Protein AF-A0A3D9H456-F1 (afdb_monomer)

pLDDT: mean 70.17, std 23.94, range [26.06, 98.25]

Sequence (357 aa):
MLLLASCLSSNDPHPDVTKALEPGGIEMIVGLNEASGGVFNLIGRAKLDPKGSEGQGIEGVFLSRFVQENGYNLHRYQIAQLEPGRRFDEALARAVLDEIGKWKRRNDYKKIILGGSAYGGWIALQAAAMDTEGIIDTVILASVNKFGPAITVDGKKNRSFDRTLNETGKLANRIVHASVLTACFNDDPWEVAGRCDQYSEIFTRNGIVHATLDSPRWAKGHFAFSHAYLANNYYDCLSEFLSQGGAGSCELELSKQKNLINHDQYDRGEVDREKFAQTAIVLEGRAREIFHGSYQSIPLIRRGTYNYKFFAYSPSTGSFGMYPYHYRNYAFREAMKLCGQPDCVIYAEGNKVVAAD

InterPro domains:
  IPR029058 Alpha/Beta hydrolase fold [G3DSA:3.40.50.1820] (51-181)
  IPR029058 Alpha/Beta hydrolase fold [SSF53474] (63-242)

Solvent-accessible surface area (backbone atoms only — not comparable to full-atom values): 20200 Å² total; per-residue (Å²): 138,82,86,80,87,77,85,87,77,77,86,64,83,66,76,61,59,69,64,42,60,31,92,90,28,65,47,71,80,40,80,56,98,78,28,54,19,39,36,40,37,26,17,30,31,70,79,84,48,94,82,62,74,74,47,74,32,48,65,28,53,36,50,58,49,45,29,67,77,67,36,28,24,37,37,36,35,49,34,65,59,60,91,87,46,75,69,54,54,54,51,46,15,48,52,50,50,55,48,50,54,49,51,32,64,75,60,64,35,76,40,30,37,38,24,6,19,29,45,11,7,38,40,37,46,46,24,49,35,64,46,84,81,51,72,45,39,27,36,37,35,30,37,55,26,75,63,55,34,46,55,39,97,88,72,42,77,36,88,49,29,72,50,40,55,62,55,48,53,61,32,59,67,47,48,82,58,42,15,38,41,39,35,38,40,37,85,16,60,46,49,62,87,65,45,59,58,53,48,51,53,45,30,58,75,69,71,40,44,66,44,63,46,66,46,48,92,86,30,55,27,81,63,34,75,25,35,56,64,49,35,73,75,41,36,70,48,51,47,42,24,67,75,54,45,38,77,45,89,54,74,70,64,74,89,68,75,81,83,63,87,48,69,69,42,53,78,67,63,73,52,60,66,66,60,51,51,52,50,52,53,53,51,50,53,50,50,56,65,74,50,73,85,68,75,83,85,77,85,68,77,76,72,78,96,46,56,68,51,73,50,35,36,36,82,94,66,79,39,80,49,83,78,83,73,85,63,63,71,57,27,50,55,56,43,59,72,72,41,90,58,71,70,35,48,39,38,27,53,72,69,41,67,76,48,68,107

Organism: NCBI:txid1461337

Foldseek 3Di:
DDDDPDDPPPPPPDPPLCVQQDPVFKDFPDDDLQAQAEEEWEFEDDPPDPVCPGGDWLAAPLVVVLCVVRRYTYIGGYGYPDPDDPVSLLVNLVVVLVVLVVVCVVSVHPAYEYETFACSLQSQLSNLLVPPPLSHLAYERALYADQDFCADPVRDGRPCLVVRLVVSLVSLLSRQRAAYEYEDEAAARSHDPCSQVSSVVSCVVNVHQYDYRYHQVLQHYRNSSNAVVCNVPCNVLVSCCRVVRNPDPSPPPSVPPPPDDDLVCVVVVVDDPVVVVVVVVVVVVVVCVVCVPPDPDDDAPDDDDAGEDEWEQESVNRGIDDDPDDLCDQLVVVVCVVDPDHPKYWYDYRNHTPDID

Radius of gyration: 22.47 Å; Cα contacts (8 Å, |Δi|>4): 593; chains: 1; bounding box: 59×47×78 Å

Mean predicted aligned error: 14.7 Å

Nearest PDB structures (foldseek):
  4g1f-assembly3_C  TM=6.185E-01  e=2.352E-06  Homo sapiens
  2aj8-assembly1_A  TM=6.024E-01  e=2.996E-06  Sus scrofa
  3g0g-assembly1_B  TM=6.176E-01  e=7.417E-06  Homo sapiens
  1ufo-assembly3_F  TM=6.083E-01  e=1.718E-04  Thermus thermophilus
  1a88-assembly1_C  TM=5.614E-01  e=1.523E-04  Streptomyces lividans

Structure (mmCIF, N/CA/C/O backbone):
data_AF-A0A3D9H456-F1
#
_entry.id   AF-A0A3D9H456-F1
#
loop_
_atom_site.group_PDB
_atom_site.id
_atom_site.type_symbol
_atom_site.label_atom_id
_atom_site.label_alt_id
_atom_site.label_comp_id
_atom_site.label_asym_id
_atom_site.label_entity_id
_atom_site.label_seq_id
_atom_site.pdbx_PDB_ins_code
_atom_site.Cartn_x
_atom_site.Cartn_y
_atom_site.Cartn_z
_atom_site.occupancy
_atom_site.B_iso_or_equiv
_atom_site.auth_seq_id
_atom_site.auth_comp_id
_atom_site.auth_asym_id
_atom_site.auth_atom_id
_atom_site.pdbx_PDB_model_num
ATOM 1 N N . MET A 1 1 ? 32.428 12.978 38.817 1.00 40.06 1 MET A N 1
ATOM 2 C CA . MET A 1 1 ? 31.208 12.412 38.206 1.00 40.06 1 MET A CA 1
ATOM 3 C C . MET A 1 1 ? 30.633 13.500 37.303 1.00 40.06 1 MET A C 1
ATOM 5 O O . MET A 1 1 ? 29.905 14.360 37.774 1.00 40.06 1 MET A O 1
ATOM 9 N N . LEU A 1 2 ? 31.147 13.584 36.070 1.00 27.72 2 LEU A N 1
ATOM 10 C CA . LEU A 1 2 ? 30.840 14.655 35.115 1.00 27.72 2 LEU A CA 1
ATOM 11 C C . LEU A 1 2 ? 29.553 14.325 34.349 1.00 27.72 2 LEU A C 1
ATOM 13 O O . LEU A 1 2 ? 29.463 13.276 33.717 1.00 27.72 2 LEU A O 1
ATOM 17 N N . LEU A 1 3 ? 28.601 15.256 34.386 1.00 30.45 3 LEU A N 1
ATOM 18 C CA . LEU A 1 3 ? 27.484 15.367 33.454 1.00 30.45 3 LEU A CA 1
ATOM 19 C C . LEU A 1 3 ? 28.014 15.873 32.106 1.00 30.45 3 LEU A C 1
ATOM 21 O O . LEU A 1 3 ? 28.459 17.013 32.006 1.00 30.45 3 LEU A O 1
ATOM 25 N N . LEU A 1 4 ? 27.943 15.035 31.073 1.00 27.73 4 LEU A N 1
ATOM 26 C CA . LEU A 1 4 ? 28.043 15.455 29.676 1.00 27.73 4 LEU A CA 1
ATOM 27 C C . LEU A 1 4 ? 26.642 15.402 29.066 1.00 27.73 4 LEU A C 1
ATOM 29 O O . LEU A 1 4 ? 26.197 14.378 28.558 1.00 27.73 4 LEU A O 1
ATOM 33 N N . ALA A 1 5 ? 25.953 16.537 29.153 1.00 32.12 5 ALA A N 1
ATOM 34 C CA . ALA A 1 5 ? 24.896 16.896 28.226 1.00 32.12 5 ALA A CA 1
ATOM 35 C C . ALA A 1 5 ? 25.575 17.387 26.939 1.00 32.12 5 ALA A C 1
ATOM 37 O O . ALA A 1 5 ? 26.204 18.444 26.936 1.00 32.12 5 ALA A O 1
ATOM 38 N N . SER A 1 6 ? 25.488 16.613 25.859 1.00 27.53 6 SER A N 1
ATOM 39 C CA . SER A 1 6 ? 25.973 17.016 24.538 1.00 27.53 6 SER A CA 1
ATOM 40 C C . SER A 1 6 ? 24.821 17.054 23.532 1.00 27.53 6 SER A C 1
ATOM 42 O O . SER A 1 6 ? 24.328 16.042 23.050 1.00 27.53 6 SER A O 1
ATOM 44 N N . CYS A 1 7 ? 24.394 18.286 23.262 1.00 28.48 7 CYS A N 1
ATOM 45 C CA . CYS A 1 7 ? 23.935 18.832 21.987 1.00 28.48 7 CYS A CA 1
ATOM 46 C C . CYS A 1 7 ? 23.388 17.849 20.931 1.00 28.48 7 CYS A C 1
ATOM 48 O O . CYS A 1 7 ? 24.115 17.404 20.046 1.00 28.48 7 CYS A O 1
ATOM 50 N N . LEU A 1 8 ? 22.065 17.677 20.916 1.00 29.06 8 LEU A N 1
ATOM 51 C CA . LEU A 1 8 ? 21.294 17.398 19.699 1.00 29.06 8 LEU A CA 1
ATOM 52 C C . LEU A 1 8 ? 20.322 18.560 19.455 1.00 29.06 8 LEU A C 1
ATOM 54 O O . LEU A 1 8 ? 19.111 18.427 19.553 1.00 29.06 8 LEU A O 1
ATOM 58 N N . SER A 1 9 ? 20.888 19.730 19.166 1.00 32.78 9 SER A N 1
ATOM 59 C CA . SER A 1 9 ? 20.183 20.860 18.559 1.00 32.78 9 SER A CA 1
ATOM 60 C C . SER A 1 9 ? 20.775 21.056 17.166 1.00 32.78 9 SER A C 1
ATOM 62 O O . SER A 1 9 ? 21.568 21.969 16.937 1.00 32.78 9 SER A O 1
ATOM 64 N N . SER A 1 10 ? 20.455 20.159 16.232 1.00 32.41 10 SER A N 1
ATOM 65 C CA . SER A 1 10 ? 20.706 20.429 14.817 1.00 32.41 10 SER A CA 1
ATOM 66 C C . SER A 1 10 ? 19.582 21.325 14.302 1.00 32.41 10 SER A C 1
ATOM 68 O O . SER A 1 10 ? 18.540 20.830 13.878 1.00 32.41 10 SER A O 1
ATOM 70 N N . ASN A 1 11 ? 19.810 22.638 14.347 1.00 33.75 11 ASN A N 1
ATOM 71 C CA . ASN A 1 11 ? 19.033 23.663 13.641 1.00 33.75 11 ASN A CA 1
ATOM 72 C C . ASN A 1 11 ? 19.283 23.605 12.121 1.00 33.75 11 ASN A C 1
ATOM 74 O O . ASN A 1 11 ? 19.469 24.638 11.485 1.00 33.75 11 ASN A O 1
ATOM 78 N N . ASP A 1 12 ? 19.316 22.409 11.533 1.00 37.47 12 ASP A N 1
ATOM 79 C CA . ASP A 1 12 ? 19.128 22.315 10.091 1.00 37.47 12 ASP A CA 1
ATOM 80 C C . ASP A 1 12 ? 17.629 22.499 9.858 1.00 37.47 12 ASP A C 1
ATOM 82 O O . ASP A 1 12 ? 16.849 21.692 10.378 1.00 37.47 12 ASP A O 1
ATOM 86 N N . PRO A 1 13 ? 17.188 23.546 9.136 1.00 39.56 13 PRO A N 1
ATOM 87 C CA . PRO A 1 13 ? 15.806 23.640 8.713 1.00 39.56 13 PRO A CA 1
ATOM 88 C C . PRO A 1 13 ? 15.551 22.452 7.787 1.00 39.56 13 PRO A C 1
ATOM 90 O O . PRO A 1 13 ? 15.886 22.466 6.602 1.00 39.56 13 PRO A O 1
ATOM 93 N N . HIS A 1 14 ? 15.014 21.378 8.365 1.00 48.53 14 HIS A N 1
ATOM 94 C CA . HIS A 1 14 ? 14.523 20.240 7.613 1.00 48.53 14 HIS A CA 1
ATOM 95 C C . HIS A 1 14 ? 13.587 20.796 6.530 1.00 48.53 14 HIS A C 1
ATOM 97 O O . HIS A 1 14 ? 12.771 21.666 6.854 1.00 48.53 14 HIS A O 1
ATOM 103 N N . PRO A 1 15 ? 13.707 20.359 5.259 1.00 53.06 15 PRO A N 1
ATOM 104 C CA . PRO A 1 15 ? 12.783 20.783 4.216 1.00 53.06 15 PRO A CA 1
ATOM 105 C C . PRO A 1 15 ? 11.367 20.595 4.745 1.00 53.06 15 PRO A C 1
ATOM 107 O O . PRO A 1 15 ? 11.044 19.524 5.256 1.00 53.06 15 PRO A O 1
ATOM 110 N N . ASP A 1 16 ? 10.599 21.682 4.711 1.00 59.88 16 ASP A N 1
ATOM 111 C CA . ASP A 1 16 ? 9.321 21.826 5.393 1.00 59.88 16 ASP A CA 1
ATOM 112 C C . ASP A 1 16 ? 8.400 20.643 5.059 1.00 59.88 16 ASP A C 1
ATOM 114 O O . ASP A 1 16 ? 7.813 20.576 3.980 1.00 59.88 16 ASP A O 1
ATOM 118 N N . VAL A 1 17 ? 8.319 19.666 5.968 1.00 58.97 17 VAL A N 1
ATOM 119 C CA . VAL A 1 17 ? 7.546 18.428 5.775 1.00 58.97 17 VAL A CA 1
ATOM 120 C C . VAL A 1 17 ? 6.065 18.756 5.588 1.00 58.97 17 VAL A C 1
ATOM 122 O O . VAL A 1 17 ? 5.355 18.018 4.910 1.00 58.97 17 VAL A O 1
ATOM 125 N N . THR A 1 18 ? 5.608 19.911 6.088 1.00 57.62 18 THR A N 1
ATOM 126 C CA . THR A 1 18 ? 4.240 20.384 5.851 1.00 57.62 18 THR A CA 1
ATOM 127 C C . THR A 1 18 ? 3.989 20.733 4.381 1.00 57.62 18 THR A C 1
ATOM 129 O O . THR A 1 18 ? 2.871 20.551 3.905 1.00 57.62 18 THR A O 1
ATOM 132 N N . LYS A 1 19 ? 5.032 21.097 3.619 1.00 58.00 19 LYS A N 1
ATOM 133 C CA . LYS A 1 19 ? 4.958 21.255 2.157 1.00 58.00 19 LYS A CA 1
ATOM 134 C C . LYS A 1 19 ? 4.964 19.934 1.400 1.00 58.00 19 LYS A C 1
ATOM 136 O O . LYS A 1 19 ? 4.447 19.855 0.295 1.00 58.00 19 LYS A O 1
ATOM 141 N N . ALA A 1 20 ? 5.524 18.874 1.982 1.00 56.09 20 ALA A N 1
ATOM 142 C CA . ALA A 1 20 ? 5.456 17.536 1.389 1.00 56.09 20 ALA A CA 1
ATOM 143 C C . ALA A 1 20 ? 4.057 16.903 1.509 1.00 56.09 20 ALA A C 1
ATOM 145 O O . ALA A 1 20 ? 3.751 15.975 0.763 1.00 56.09 20 ALA A O 1
ATOM 146 N N . LEU A 1 21 ? 3.225 17.426 2.418 1.00 57.69 21 LEU A N 1
ATOM 147 C CA . LEU A 1 21 ? 1.810 17.089 2.603 1.00 57.69 21 LEU A CA 1
ATOM 148 C C . LEU A 1 21 ? 0.883 18.245 2.171 1.00 57.69 21 LEU A C 1
ATOM 150 O O . LEU A 1 21 ? -0.214 18.374 2.709 1.00 57.69 21 LEU A O 1
ATOM 154 N N . GLU A 1 22 ? 1.336 19.121 1.261 1.00 49.81 22 GLU A N 1
ATOM 155 C CA . GLU A 1 22 ? 0.711 20.429 1.006 1.00 49.81 22 GLU A CA 1
ATOM 156 C C . GLU A 1 22 ? -0.817 20.350 0.753 1.00 49.81 22 GLU A C 1
ATOM 158 O O . GLU A 1 22 ? -1.280 19.403 0.110 1.00 49.81 22 GLU A O 1
ATOM 163 N N . PRO A 1 23 ? -1.620 21.356 1.170 1.00 36.06 23 PRO A N 1
ATOM 164 C CA . PRO A 1 23 ? -3.094 21.310 1.176 1.00 36.06 23 PRO A CA 1
ATOM 165 C C . PRO A 1 23 ? -3.798 21.267 -0.196 1.00 36.06 23 PRO A C 1
ATOM 167 O O . PRO A 1 23 ? -5.015 21.408 -0.256 1.00 36.06 23 PRO A O 1
ATOM 170 N N . GLY A 1 24 ? -3.068 21.070 -1.295 1.00 40.66 24 GLY A N 1
ATOM 171 C CA . GLY A 1 24 ? -3.626 20.675 -2.596 1.00 40.66 24 GLY A CA 1
ATOM 172 C C . GLY A 1 24 ? -3.542 19.166 -2.868 1.00 40.66 24 GLY A C 1
ATOM 173 O O . GLY A 1 24 ? -3.952 18.717 -3.934 1.00 40.66 24 GLY A O 1
ATOM 174 N N . GLY A 1 25 ? -2.960 18.396 -1.940 1.00 46.19 25 GLY A N 1
ATOM 175 C CA . GLY A 1 25 ? -2.624 16.982 -2.097 1.00 46.19 25 GLY A CA 1
ATOM 176 C C . GLY A 1 25 ? -3.452 16.012 -1.259 1.00 46.19 25 GLY A C 1
ATOM 177 O O . GLY A 1 25 ? -3.239 14.814 -1.432 1.00 46.19 25 GLY A O 1
ATOM 178 N N . ILE A 1 26 ? -4.354 16.503 -0.393 1.00 50.88 26 ILE A N 1
ATOM 179 C CA . ILE A 1 26 ? -5.353 15.695 0.326 1.00 50.88 26 ILE A CA 1
ATOM 180 C C . ILE A 1 26 ? -6.707 15.893 -0.343 1.00 50.88 26 ILE A C 1
ATOM 182 O O . ILE A 1 26 ? -7.411 16.861 -0.061 1.00 50.88 26 ILE A O 1
ATOM 186 N N . GLU A 1 27 ? -7.067 14.978 -1.233 1.00 55.47 27 GLU A N 1
ATOM 187 C CA . GLU A 1 27 ? -8.414 14.928 -1.792 1.00 55.47 27 GLU A CA 1
ATOM 188 C C . GLU A 1 27 ? -9.190 13.839 -1.050 1.00 55.47 27 GLU A C 1
ATOM 190 O O . GLU A 1 27 ? -8.823 12.659 -1.087 1.00 55.47 27 GLU A O 1
ATOM 195 N N . MET A 1 28 ? -10.240 14.236 -0.327 1.00 55.81 28 MET A N 1
ATOM 196 C CA . MET A 1 28 ? -11.268 13.289 0.091 1.00 55.81 28 MET A CA 1
ATOM 197 C C . MET A 1 28 ? -12.135 13.025 -1.135 1.00 55.81 28 MET A C 1
ATOM 199 O O . MET A 1 28 ? -12.951 13.859 -1.514 1.00 55.81 28 MET A O 1
ATOM 203 N N . ILE A 1 29 ? -11.913 11.883 -1.776 1.00 57.31 29 ILE A N 1
ATOM 204 C CA . ILE A 1 29 ? -12.557 11.552 -3.055 1.00 57.31 29 ILE A CA 1
ATOM 205 C C . ILE A 1 29 ? -13.959 10.988 -2.812 1.00 57.31 29 ILE A C 1
ATOM 207 O O . ILE A 1 29 ? -14.879 11.211 -3.594 1.00 57.31 29 ILE A O 1
ATOM 211 N N . VAL A 1 30 ? -14.138 10.285 -1.690 1.00 62.53 30 VAL A N 1
ATOM 212 C CA . VAL A 1 30 ? -15.421 9.727 -1.260 1.00 62.53 30 VAL A CA 1
ATOM 213 C C . VAL A 1 30 ? -15.576 10.000 0.231 1.00 62.53 30 VAL A C 1
ATOM 215 O O . VAL A 1 30 ? -14.794 9.496 1.039 1.00 62.53 30 VAL A O 1
ATOM 218 N N . GLY A 1 31 ? -16.555 10.838 0.572 1.00 65.19 31 GLY A N 1
ATOM 219 C CA . GLY A 1 31 ? -16.911 11.189 1.941 1.00 65.19 31 GLY A CA 1
ATOM 220 C C . GLY A 1 31 ? -18.335 10.748 2.252 1.00 65.19 31 GLY A C 1
ATOM 221 O O . GLY A 1 31 ? -19.289 11.305 1.715 1.00 65.19 31 GLY A O 1
ATOM 222 N N . LEU A 1 32 ? -18.476 9.755 3.122 1.00 67.88 32 LEU A N 1
ATOM 223 C CA . LEU A 1 32 ? -19.729 9.402 3.775 1.00 67.88 32 LEU A CA 1
ATOM 224 C C . LEU A 1 32 ? -19.757 10.085 5.146 1.00 67.88 32 LEU A C 1
ATOM 226 O O . LEU A 1 32 ? -18.763 10.072 5.876 1.00 67.88 32 LEU A O 1
ATOM 230 N N . ASN A 1 33 ? -20.901 10.672 5.505 1.00 68.25 33 ASN A N 1
ATOM 231 C CA . ASN A 1 33 ? -21.075 11.350 6.796 1.00 68.25 33 ASN A CA 1
ATOM 232 C C . ASN A 1 33 ? -20.952 10.386 7.993 1.00 68.25 33 ASN A C 1
ATOM 234 O O . ASN A 1 33 ? -20.644 10.824 9.095 1.00 68.25 33 ASN A O 1
ATOM 238 N N . GLU A 1 34 ? -21.160 9.085 7.767 1.00 80.50 34 GLU A N 1
ATOM 239 C CA . GLU A 1 34 ? -21.152 8.026 8.787 1.00 80.50 34 GLU A CA 1
ATOM 240 C C . GLU A 1 34 ? -20.181 6.892 8.413 1.00 80.50 34 GLU A C 1
ATOM 242 O O . GLU A 1 34 ? -20.502 5.709 8.514 1.00 80.50 34 GLU A O 1
ATOM 247 N N . ALA A 1 35 ? -18.991 7.238 7.916 1.00 88.12 35 ALA A N 1
ATOM 248 C CA . ALA A 1 35 ? -18.007 6.227 7.545 1.00 88.12 35 ALA A CA 1
ATOM 249 C C . ALA A 1 35 ? -17.493 5.437 8.761 1.00 88.12 35 ALA A C 1
ATOM 251 O O . ALA A 1 35 ? -17.073 6.010 9.768 1.00 88.12 35 ALA A O 1
ATOM 252 N N . SER A 1 36 ? -17.452 4.111 8.633 1.00 89.81 36 SER A N 1
ATOM 253 C CA . SER A 1 36 ? -16.955 3.186 9.661 1.00 89.81 36 SER A CA 1
ATOM 254 C C . SER A 1 36 ? -15.424 3.235 9.808 1.00 89.81 36 SER A C 1
ATOM 256 O O . SER A 1 36 ? -14.866 2.894 10.860 1.00 89.81 36 SER A O 1
ATOM 258 N N . GLY A 1 37 ? -14.733 3.715 8.771 1.00 94.75 37 GLY A N 1
ATOM 259 C CA . GLY A 1 37 ? -13.283 3.822 8.732 1.00 94.75 37 GLY A CA 1
ATOM 260 C C . GLY A 1 37 ? -12.746 4.778 7.670 1.00 94.75 37 GLY A C 1
ATOM 261 O O . GLY A 1 37 ? -13.484 5.349 6.864 1.00 94.75 37 GLY A O 1
ATOM 262 N N . GLY A 1 38 ? -11.424 4.940 7.673 1.00 95.19 38 GLY A N 1
ATOM 263 C CA . GLY A 1 38 ? -10.688 5.737 6.696 1.00 95.19 38 GLY A CA 1
ATOM 264 C C . GLY A 1 38 ? -9.635 4.910 5.962 1.00 95.19 38 GLY A C 1
ATOM 265 O O . GLY A 1 38 ? -8.847 4.204 6.591 1.00 95.19 38 GLY A O 1
ATOM 266 N N . VAL A 1 39 ? -9.601 5.029 4.637 1.00 95.94 39 VAL A N 1
ATOM 267 C CA . VAL A 1 39 ? -8.533 4.521 3.772 1.00 95.94 39 VAL A CA 1
ATOM 268 C C . VAL A 1 39 ? -7.637 5.684 3.366 1.00 95.94 39 VAL A C 1
ATOM 270 O O . VAL A 1 39 ? -8.109 6.656 2.786 1.00 95.94 39 VAL A O 1
ATOM 273 N N . PHE A 1 40 ? -6.342 5.579 3.639 1.00 95.19 40 PHE A N 1
ATOM 274 C CA . PHE A 1 40 ? -5.336 6.597 3.355 1.00 95.19 40 PHE A CA 1
ATOM 275 C C . PHE A 1 40 ? -4.406 6.063 2.267 1.00 95.19 40 PHE A C 1
ATOM 277 O O . PHE A 1 40 ? -3.587 5.187 2.523 1.00 95.19 40 PHE A O 1
ATOM 284 N N . ASN A 1 41 ? -4.552 6.560 1.042 1.00 93.75 41 ASN A N 1
ATOM 285 C CA . ASN A 1 41 ? -3.777 6.129 -0.119 1.00 93.75 41 ASN A CA 1
ATOM 286 C C . ASN A 1 41 ? -2.639 7.119 -0.405 1.00 93.75 41 ASN A C 1
ATOM 288 O O . ASN A 1 41 ? -2.881 8.237 -0.864 1.00 93.75 41 ASN A O 1
ATOM 292 N N . LEU A 1 42 ? -1.400 6.700 -0.152 1.00 92.44 42 LEU A N 1
ATOM 293 C CA . LEU A 1 42 ? -0.188 7.462 -0.427 1.00 92.44 42 LEU A CA 1
ATOM 294 C C . LEU A 1 42 ? 0.272 7.239 -1.869 1.00 92.44 42 LEU A C 1
ATOM 296 O O . LEU A 1 42 ? 0.547 6.115 -2.295 1.00 92.44 42 LEU A O 1
ATOM 300 N N . ILE A 1 43 ? 0.436 8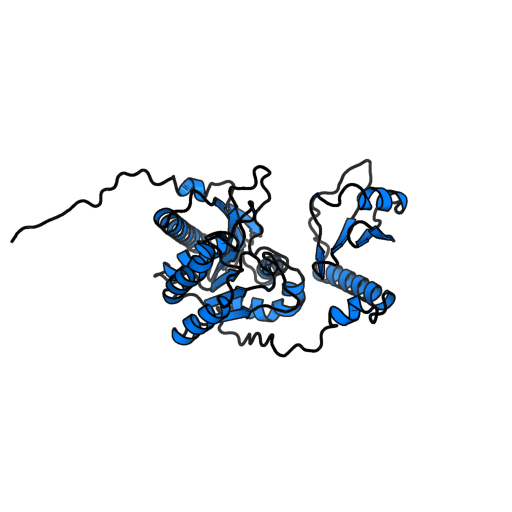.334 -2.603 1.00 85.81 43 ILE A N 1
ATOM 301 C CA . ILE A 1 43 ? 0.821 8.333 -4.010 1.00 85.81 43 ILE A CA 1
ATOM 302 C C . ILE A 1 43 ? 2.180 8.991 -4.175 1.00 85.81 43 ILE A C 1
ATOM 304 O O . ILE A 1 43 ? 2.321 10.206 -4.029 1.00 85.81 43 ILE A O 1
ATOM 308 N N . GLY A 1 44 ? 3.177 8.187 -4.540 1.00 76.06 44 GLY A N 1
ATOM 309 C CA . GLY A 1 44 ? 4.499 8.680 -4.905 1.00 76.06 44 GLY A CA 1
ATOM 310 C C . GLY A 1 44 ? 4.474 9.469 -6.212 1.00 76.06 44 GLY A C 1
ATOM 311 O O . GLY A 1 44 ? 4.156 8.906 -7.257 1.00 76.06 44 GLY A O 1
ATOM 312 N N . ARG A 1 45 ? 4.872 10.746 -6.190 1.00 66.94 45 ARG A N 1
ATOM 313 C CA . ARG A 1 45 ? 5.269 11.457 -7.415 1.00 66.94 45 ARG A CA 1
ATOM 314 C C . ARG A 1 45 ? 6.755 11.255 -7.677 1.00 66.94 45 ARG A C 1
ATOM 316 O O . ARG A 1 45 ? 7.588 11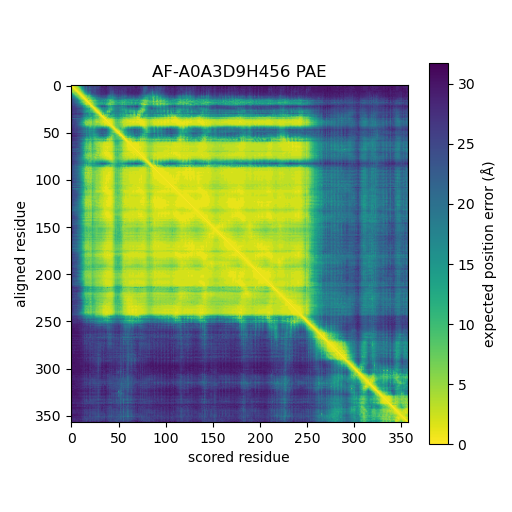.656 -6.863 1.00 66.94 45 ARG A O 1
ATOM 323 N N . ALA A 1 46 ? 7.092 10.732 -8.853 1.00 53.38 46 ALA A N 1
ATOM 324 C CA . ALA A 1 46 ? 8.444 10.856 -9.374 1.00 53.38 46 ALA A CA 1
ATOM 325 C C . ALA A 1 46 ? 8.681 12.323 -9.769 1.00 53.38 46 ALA A C 1
ATOM 327 O O . ALA A 1 46 ? 7.971 12.874 -10.608 1.00 53.38 46 ALA A O 1
ATOM 328 N N . LYS A 1 47 ? 9.715 12.952 -9.204 1.00 46.84 47 LYS A N 1
ATOM 329 C CA . LYS A 1 47 ? 10.156 14.326 -9.528 1.00 46.84 47 LYS A CA 1
ATOM 330 C C . LYS A 1 47 ? 10.521 14.519 -11.017 1.00 46.84 47 LYS A C 1
ATOM 332 O O . LYS A 1 47 ? 10.734 15.641 -11.460 1.00 46.84 47 LYS A O 1
ATOM 337 N N . LEU A 1 48 ? 10.608 13.427 -11.782 1.00 40.72 48 LEU A N 1
ATOM 338 C CA . LEU A 1 48 ? 11.091 13.385 -13.162 1.00 40.72 48 LEU A CA 1
ATOM 339 C C . LEU A 1 48 ? 10.014 13.540 -14.243 1.00 40.72 48 LEU A C 1
ATOM 341 O O . LEU A 1 48 ? 10.387 13.501 -15.413 1.00 40.72 48 LEU A O 1
ATOM 345 N N . ASP A 1 49 ? 8.734 13.755 -13.910 1.00 43.22 49 ASP A N 1
ATOM 346 C CA . ASP A 1 49 ? 7.769 14.182 -14.932 1.00 43.22 49 ASP A CA 1
ATOM 347 C C . ASP A 1 49 ? 7.441 15.685 -14.846 1.00 43.22 49 ASP A C 1
ATOM 349 O O . ASP A 1 49 ? 6.526 16.082 -14.118 1.00 43.22 49 ASP A O 1
ATOM 353 N N . PRO A 1 50 ? 8.136 16.549 -15.615 1.00 39.91 50 PRO A N 1
ATOM 354 C CA . PRO A 1 50 ? 7.798 17.968 -15.726 1.00 39.91 50 PRO A CA 1
ATOM 355 C C . PRO A 1 50 ? 6.415 18.219 -16.353 1.00 39.91 50 PRO A C 1
ATOM 357 O O . PRO A 1 50 ? 5.957 19.360 -16.359 1.00 39.91 50 PRO A O 1
ATOM 360 N N . LYS A 1 51 ? 5.737 17.185 -16.875 1.00 42.72 51 LYS A N 1
ATOM 361 C CA . LYS A 1 51 ? 4.357 17.257 -17.377 1.00 42.72 51 LYS A CA 1
ATOM 362 C C . LYS A 1 51 ? 3.307 16.835 -16.347 1.00 42.72 51 LYS A C 1
ATOM 364 O O . LYS A 1 51 ? 2.119 16.929 -16.646 1.00 42.72 51 LYS A O 1
ATOM 369 N N . GLY A 1 52 ? 3.720 16.436 -15.142 1.00 43.00 52 GLY A N 1
ATOM 370 C CA . GLY A 1 52 ? 2.813 16.189 -14.028 1.00 43.00 52 GLY A CA 1
ATOM 371 C C . GLY A 1 52 ? 1.911 14.969 -14.200 1.00 43.00 52 GLY A C 1
ATOM 372 O O . GLY A 1 52 ? 0.775 15.024 -13.735 1.00 43.00 52 GLY A O 1
ATOM 373 N N . SER A 1 53 ? 2.371 13.882 -14.834 1.00 43.97 53 SER A N 1
ATOM 374 C CA . SER A 1 53 ? 1.654 12.608 -14.789 1.00 43.97 53 SER A CA 1
ATOM 375 C C . SER A 1 53 ? 1.417 12.257 -13.326 1.00 43.97 53 SER A C 1
ATOM 377 O O . SER A 1 53 ? 2.369 12.048 -12.566 1.00 43.97 53 SER A O 1
ATOM 379 N N . GLU A 1 54 ? 0.153 12.260 -12.916 1.00 51.44 54 GLU A N 1
ATOM 380 C CA . GLU A 1 54 ? -0.228 11.826 -11.585 1.00 51.44 54 GLU A CA 1
ATOM 381 C C . GLU A 1 54 ? 0.345 10.429 -11.359 1.00 51.44 54 GLU A C 1
ATOM 383 O O . GLU A 1 54 ? 0.139 9.525 -12.172 1.00 51.44 54 GLU A O 1
ATOM 388 N N . GLY A 1 55 ? 1.091 10.254 -10.265 1.00 54.78 55 GLY A N 1
ATOM 389 C CA . GLY A 1 55 ? 1.412 8.911 -9.810 1.00 54.78 55 GLY A CA 1
ATOM 390 C C . GLY A 1 55 ? 0.104 8.135 -9.657 1.00 54.78 55 GLY A C 1
ATOM 391 O O . GLY A 1 55 ? -0.883 8.667 -9.142 1.00 54.78 55 GLY A O 1
ATOM 392 N N . GLN A 1 56 ? 0.074 6.894 -10.130 1.00 63.59 56 GLN A N 1
ATOM 393 C CA . GLN A 1 56 ? -1.036 6.000 -9.831 1.00 63.59 56 GLN A CA 1
ATOM 394 C C . GLN A 1 56 ? -0.756 5.375 -8.465 1.00 63.59 56 GLN A C 1
ATOM 396 O O . GLN A 1 56 ? 0.260 4.703 -8.280 1.00 63.59 56 GLN A O 1
ATOM 401 N N . GLY A 1 57 ? -1.617 5.669 -7.490 1.00 65.44 57 GLY A N 1
ATOM 402 C CA . GLY A 1 57 ? -1.588 5.024 -6.177 1.00 65.44 57 GLY A CA 1
ATOM 403 C C . GLY A 1 57 ? -2.035 3.565 -6.254 1.00 65.44 57 GLY A C 1
ATOM 404 O O . GLY A 1 57 ? -2.120 2.982 -7.332 1.00 65.44 57 GLY A O 1
ATOM 405 N N . ILE A 1 58 ? -2.424 2.998 -5.112 1.00 77.19 58 ILE A N 1
ATOM 406 C CA . ILE A 1 58 ? -3.217 1.752 -5.102 1.00 77.19 58 ILE A CA 1
ATOM 407 C C . ILE A 1 58 ? -4.693 1.992 -5.456 1.00 77.19 58 ILE A C 1
ATOM 409 O O . ILE A 1 58 ? -5.499 1.065 -5.476 1.00 77.19 58 ILE A O 1
ATOM 413 N N . GLU A 1 59 ? -5.058 3.249 -5.704 1.00 74.62 59 GLU A N 1
ATOM 414 C CA . GLU A 1 59 ? -6.382 3.625 -6.167 1.00 74.62 59 GLU A CA 1
ATOM 415 C C . GLU A 1 59 ? -6.634 3.062 -7.567 1.00 74.62 59 GLU A C 1
ATOM 417 O O . GLU A 1 59 ? -5.845 3.222 -8.498 1.00 74.62 59 GLU A O 1
ATOM 422 N N . GLY A 1 60 ? -7.758 2.375 -7.681 1.00 79.31 60 GLY A N 1
ATOM 423 C CA . GLY A 1 60 ? -8.233 1.689 -8.866 1.00 79.31 60 GLY A CA 1
ATOM 424 C C . GLY A 1 60 ? -9.620 1.135 -8.575 1.00 79.31 60 GLY A C 1
ATOM 425 O O . GLY A 1 60 ? -10.167 1.354 -7.491 1.00 79.31 60 GLY A O 1
ATOM 426 N N . VAL A 1 61 ? -10.178 0.376 -9.519 1.00 83.38 61 VAL A N 1
ATOM 427 C CA . VAL A 1 61 ? -11.562 -0.131 -9.429 1.00 83.38 61 VAL A CA 1
ATOM 428 C C . VAL A 1 61 ? -11.817 -0.870 -8.111 1.00 83.38 61 VAL A C 1
ATOM 430 O O . VAL A 1 61 ? -12.875 -0.701 -7.514 1.00 83.38 61 VAL A O 1
ATOM 433 N N . PHE A 1 62 ? -10.834 -1.634 -7.623 1.00 89.00 62 PHE A N 1
ATOM 434 C CA . PHE A 1 62 ? -10.948 -2.363 -6.360 1.00 89.00 62 PHE A CA 1
ATOM 435 C C . PHE A 1 62 ? -11.154 -1.422 -5.168 1.00 89.00 62 PHE A C 1
ATOM 437 O O . PHE A 1 62 ? -12.137 -1.567 -4.447 1.00 89.00 62 PHE A O 1
ATOM 444 N N . LEU A 1 63 ? -10.257 -0.449 -4.968 1.00 89.56 63 LEU A N 1
ATOM 445 C CA . LEU A 1 63 ? -10.299 0.409 -3.785 1.00 89.56 63 LEU A CA 1
ATOM 446 C C . LEU A 1 63 ? -11.517 1.336 -3.808 1.00 89.56 63 LEU A C 1
ATOM 448 O O . LEU A 1 63 ? -12.161 1.503 -2.778 1.00 89.56 63 LEU A O 1
ATOM 452 N N . SER A 1 64 ? -11.877 1.875 -4.978 1.00 88.88 64 SER A N 1
ATOM 453 C CA . SER A 1 64 ? -13.088 2.688 -5.138 1.00 88.88 64 SER A CA 1
ATOM 454 C C . SER A 1 64 ? -14.352 1.891 -4.806 1.00 88.88 64 SER A C 1
ATOM 456 O O . SER A 1 64 ? -15.210 2.378 -4.074 1.00 88.88 64 SER A O 1
ATOM 458 N N . ARG A 1 65 ? -14.445 0.643 -5.281 1.00 89.12 65 ARG A N 1
ATOM 459 C CA . ARG A 1 65 ? -15.557 -0.255 -4.951 1.00 89.12 65 ARG A CA 1
ATOM 460 C C . ARG A 1 65 ? -15.563 -0.625 -3.466 1.00 89.12 65 ARG A C 1
ATOM 462 O O . ARG A 1 65 ? -16.617 -0.650 -2.842 1.00 89.12 65 ARG A O 1
ATOM 469 N N . PHE A 1 66 ? -14.393 -0.888 -2.882 1.00 92.75 66 PHE A N 1
ATOM 470 C CA . PHE A 1 66 ? -14.259 -1.244 -1.469 1.00 92.75 66 PHE A CA 1
ATOM 471 C C . PHE A 1 66 ? -14.811 -0.139 -0.569 1.00 92.75 66 PHE A C 1
ATOM 473 O O . PHE A 1 66 ? -15.657 -0.415 0.279 1.00 92.75 66 PHE A O 1
ATOM 480 N N . VAL A 1 67 ? -14.386 1.111 -0.788 1.00 92.56 67 VAL A N 1
ATOM 481 C CA . VAL A 1 67 ? -14.810 2.230 0.066 1.00 92.56 67 VAL A CA 1
ATOM 482 C C . VAL A 1 67 ? -16.304 2.525 -0.053 1.00 92.56 67 VAL A C 1
ATOM 484 O O . VAL A 1 67 ? -16.941 2.810 0.958 1.00 92.56 67 VAL A O 1
ATOM 487 N N . GLN A 1 68 ? -16.872 2.391 -1.257 1.00 89.56 68 GLN A N 1
ATOM 488 C CA . GLN A 1 68 ? -18.300 2.603 -1.504 1.00 89.56 68 GLN A CA 1
ATOM 489 C C . GLN A 1 68 ? -19.167 1.526 -0.843 1.00 89.56 68 GLN A C 1
ATOM 491 O O . GLN A 1 68 ? -20.127 1.862 -0.157 1.00 89.56 68 GLN A O 1
ATOM 496 N N . GLU A 1 69 ? -18.828 0.246 -1.015 1.00 92.12 69 GLU A N 1
ATOM 497 C CA . GLU A 1 69 ? -19.657 -0.864 -0.521 1.00 92.12 69 GLU A CA 1
ATOM 498 C C . GLU A 1 69 ? -19.472 -1.130 0.984 1.00 92.12 69 GLU A C 1
ATOM 500 O O . GLU A 1 69 ? -20.403 -1.598 1.633 1.00 92.12 69 GLU A O 1
ATOM 505 N N . ASN A 1 70 ? -18.308 -0.805 1.565 1.00 92.19 70 ASN A N 1
ATOM 506 C CA . ASN A 1 70 ? -18.015 -1.067 2.986 1.00 92.19 70 ASN A CA 1
ATOM 507 C C . ASN A 1 70 ? -18.140 0.178 3.882 1.00 92.19 70 ASN A C 1
ATOM 509 O O . ASN A 1 70 ? -17.886 0.110 5.087 1.00 92.19 70 ASN A O 1
ATOM 513 N N . GLY A 1 71 ? -18.513 1.328 3.317 1.00 92.94 71 GLY A N 1
ATOM 514 C CA . GLY A 1 71 ? -18.746 2.545 4.088 1.00 92.94 71 GLY A CA 1
ATOM 515 C C . GLY A 1 71 ? -17.472 3.183 4.653 1.00 92.94 71 GLY A C 1
ATOM 516 O O . GLY A 1 71 ? -17.458 3.584 5.815 1.00 92.94 71 GLY A O 1
ATOM 517 N N . TYR A 1 72 ? -16.400 3.268 3.862 1.00 94.69 72 TYR A N 1
ATOM 518 C CA . TYR A 1 72 ? -15.146 3.928 4.253 1.00 94.69 72 TYR A CA 1
ATOM 519 C C . TYR A 1 72 ? -14.989 5.274 3.539 1.00 94.69 72 TYR A C 1
ATOM 521 O O . TYR A 1 72 ? -15.437 5.445 2.407 1.00 94.69 72 TYR A O 1
ATOM 529 N N . ASN A 1 73 ? -14.266 6.207 4.160 1.00 94.00 73 ASN A N 1
ATOM 530 C CA . ASN A 1 73 ? -13.805 7.413 3.469 1.00 94.00 73 ASN A CA 1
ATOM 531 C C . ASN A 1 73 ? -12.451 7.166 2.806 1.00 94.00 73 ASN A C 1
ATOM 533 O O . ASN A 1 73 ? -11.546 6.621 3.437 1.00 94.00 73 ASN A O 1
ATOM 537 N N . LEU A 1 74 ? -12.293 7.614 1.559 1.00 91.75 74 LEU A N 1
ATOM 538 C CA . LEU A 1 74 ? -11.016 7.562 0.845 1.00 91.75 74 LEU A CA 1
ATOM 539 C C . LEU A 1 74 ? -10.305 8.912 0.920 1.00 91.75 74 LEU A C 1
ATOM 541 O O . LEU A 1 74 ? -10.802 9.913 0.406 1.00 91.75 74 LEU A O 1
ATOM 545 N N . HIS A 1 75 ? -9.111 8.903 1.503 1.00 90.81 75 HIS A N 1
ATOM 546 C CA . HIS A 1 75 ? -8.198 10.034 1.590 1.00 90.81 75 HIS A CA 1
ATOM 547 C C . HIS A 1 75 ? -6.984 9.770 0.703 1.00 90.81 75 HIS A C 1
ATOM 549 O O . HIS A 1 75 ? -6.209 8.844 0.953 1.00 90.81 75 HIS A O 1
ATOM 555 N N . ARG A 1 76 ? -6.795 10.580 -0.335 1.00 87.44 76 ARG A N 1
ATOM 556 C CA . ARG A 1 76 ? -5.643 10.482 -1.239 1.00 87.44 76 ARG A CA 1
ATOM 557 C C . ARG A 1 76 ? -4.573 11.471 -0.808 1.00 87.44 76 ARG A C 1
ATOM 559 O O . ARG A 1 76 ? -4.899 12.632 -0.641 1.00 87.44 76 ARG A O 1
ATOM 566 N N . TYR A 1 77 ? -3.321 11.032 -0.679 1.00 85.25 77 TYR A N 1
ATOM 567 C CA . TYR A 1 77 ? -2.175 11.879 -0.336 1.00 85.25 77 TYR A CA 1
ATOM 568 C C . TYR A 1 77 ? -1.150 11.841 -1.455 1.00 85.25 77 TYR A C 1
ATOM 570 O O . TYR A 1 77 ? -0.523 10.810 -1.705 1.00 85.25 77 TYR A O 1
ATOM 578 N N . GLN A 1 78 ? -0.935 12.972 -2.113 1.00 81.44 78 GLN A N 1
ATOM 579 C CA . GLN A 1 78 ? 0.180 13.106 -3.045 1.00 81.44 78 GLN A CA 1
ATOM 580 C C . GLN A 1 78 ? 1.454 13.431 -2.271 1.00 81.44 78 GLN A C 1
ATOM 582 O O . GLN A 1 78 ? 1.564 14.501 -1.682 1.00 81.44 78 GLN A O 1
ATOM 587 N N . ILE A 1 79 ? 2.426 12.521 -2.297 1.00 78.62 79 ILE A N 1
ATOM 588 C CA . ILE A 1 79 ? 3.717 12.730 -1.648 1.00 78.62 79 ILE A CA 1
ATOM 589 C C . ILE A 1 79 ? 4.783 13.051 -2.696 1.00 78.62 79 ILE A C 1
ATOM 591 O O . ILE A 1 79 ? 5.034 12.297 -3.644 1.00 78.62 79 ILE A O 1
ATOM 595 N N . ALA A 1 80 ? 5.424 14.205 -2.533 1.00 69.62 80 ALA A N 1
ATOM 596 C CA . ALA A 1 80 ? 6.554 14.582 -3.365 1.00 69.62 80 ALA A CA 1
ATOM 597 C C . ALA A 1 80 ? 7.791 13.781 -2.943 1.00 69.62 80 ALA A C 1
ATOM 599 O O . ALA A 1 80 ? 8.219 13.837 -1.788 1.00 69.62 80 ALA A O 1
ATOM 600 N N . GLN A 1 81 ? 8.411 13.075 -3.889 1.00 65.81 81 GLN A N 1
ATOM 601 C CA . GLN A 1 81 ? 9.758 12.561 -3.681 1.00 65.81 81 GLN A CA 1
ATOM 602 C C . GLN A 1 81 ? 10.740 13.742 -3.759 1.00 65.81 81 GLN A C 1
ATOM 604 O O . GLN A 1 81 ? 11.205 14.123 -4.836 1.00 65.81 81 GLN A O 1
ATOM 609 N N . LEU A 1 82 ? 11.005 14.378 -2.614 1.00 62.38 82 LEU A N 1
ATOM 610 C CA . LEU A 1 82 ? 12.117 15.322 -2.478 1.00 62.38 82 LEU A CA 1
ATOM 611 C C . LEU A 1 82 ? 13.448 14.557 -2.539 1.00 62.38 82 LEU A C 1
ATOM 613 O O . LEU A 1 82 ? 13.451 13.329 -2.466 1.00 62.38 82 LEU A O 1
ATOM 617 N N . GLU A 1 83 ? 14.566 15.272 -2.735 1.00 60.12 83 GLU A N 1
ATOM 618 C CA . GLU A 1 83 ? 15.901 14.653 -2.824 1.00 60.12 83 GLU A CA 1
ATOM 619 C C . GLU A 1 83 ? 16.072 13.610 -1.701 1.00 60.12 83 GLU A C 1
ATOM 621 O O . GLU A 1 83 ? 15.974 13.967 -0.522 1.00 60.12 83 GLU A O 1
ATOM 626 N N . PRO A 1 84 ? 16.229 12.319 -2.045 1.00 56.28 84 PRO A N 1
ATOM 627 C CA . PRO A 1 84 ? 15.997 11.233 -1.108 1.00 56.28 84 PRO A CA 1
ATOM 628 C C . PRO A 1 84 ? 17.013 11.253 0.033 1.00 56.28 84 PRO A C 1
ATOM 630 O O . PRO A 1 84 ? 18.226 11.272 -0.176 1.00 56.28 84 PRO A O 1
ATOM 633 N N . GLY A 1 85 ? 16.510 11.175 1.263 1.00 62.66 85 GLY A N 1
ATOM 634 C CA . GLY A 1 85 ? 17.326 11.127 2.466 1.00 62.66 85 GLY A CA 1
ATOM 635 C C . GLY A 1 85 ? 16.561 10.461 3.598 1.00 62.66 85 GLY A C 1
ATOM 636 O O . GLY A 1 85 ? 15.422 10.810 3.874 1.00 62.66 85 GLY A O 1
ATOM 637 N N . ARG A 1 86 ? 17.205 9.524 4.305 1.00 69.50 86 ARG A N 1
ATOM 638 C CA . ARG A 1 86 ? 16.557 8.716 5.357 1.00 69.50 86 ARG A CA 1
ATOM 639 C C . ARG A 1 86 ? 15.798 9.556 6.391 1.00 69.50 86 ARG A C 1
ATOM 641 O O . ARG A 1 86 ? 14.712 9.171 6.804 1.00 69.50 86 ARG A O 1
ATOM 648 N N . ARG A 1 87 ? 16.365 10.698 6.799 1.00 77.56 87 ARG A N 1
ATOM 649 C CA . ARG A 1 87 ? 15.737 11.597 7.778 1.00 77.56 87 ARG A CA 1
ATOM 650 C C . ARG A 1 87 ? 14.457 12.242 7.245 1.00 77.56 87 ARG A C 1
ATOM 652 O O . ARG A 1 87 ? 13.541 12.469 8.022 1.00 77.56 87 ARG A O 1
ATOM 659 N N . PHE A 1 88 ? 14.397 12.536 5.947 1.00 84.56 88 PHE A N 1
ATOM 660 C CA . PHE A 1 88 ? 13.194 13.077 5.326 1.00 84.56 88 PHE A CA 1
ATOM 661 C C . PHE A 1 88 ? 12.090 12.019 5.266 1.00 84.56 88 PHE A C 1
ATOM 663 O O . PHE A 1 88 ? 10.984 12.298 5.712 1.00 84.56 88 PHE A O 1
ATOM 670 N N . ASP A 1 89 ? 12.403 10.798 4.820 1.00 88.75 89 ASP A N 1
ATOM 671 C CA . ASP A 1 89 ? 11.415 9.713 4.737 1.00 88.75 89 ASP A CA 1
ATOM 672 C C . ASP A 1 89 ? 10.813 9.394 6.120 1.00 88.75 89 ASP A C 1
ATOM 674 O O . ASP A 1 89 ? 9.599 9.278 6.268 1.00 88.75 89 ASP A O 1
ATOM 678 N N . GLU A 1 90 ? 11.655 9.328 7.163 1.00 91.19 90 GLU A N 1
ATOM 679 C CA . GLU A 1 90 ? 11.201 9.123 8.546 1.00 91.19 90 GLU A CA 1
ATOM 680 C C . GLU A 1 90 ? 10.320 10.275 9.045 1.00 91.19 90 GLU A C 1
ATOM 682 O O . GLU A 1 90 ? 9.325 10.032 9.723 1.00 91.19 90 GLU A O 1
ATOM 687 N N . ALA A 1 91 ? 10.673 11.525 8.736 1.00 89.56 91 ALA A N 1
ATOM 688 C CA . ALA A 1 91 ? 9.868 12.679 9.124 1.00 89.56 91 ALA A CA 1
ATOM 689 C C . ALA A 1 91 ? 8.522 12.711 8.383 1.00 89.56 91 ALA A C 1
ATOM 691 O O . ALA A 1 91 ? 7.494 12.988 8.998 1.00 89.56 91 ALA A O 1
ATOM 692 N N . LEU A 1 92 ? 8.511 12.363 7.094 1.00 88.88 92 LEU A N 1
ATOM 693 C CA . LEU A 1 92 ? 7.297 12.260 6.289 1.00 88.88 92 LEU A CA 1
ATOM 694 C C . LEU A 1 92 ? 6.378 11.144 6.801 1.00 88.88 92 LEU A C 1
ATOM 696 O O . LEU A 1 92 ? 5.184 11.372 6.966 1.00 88.88 92 LEU A O 1
ATOM 700 N N . ALA A 1 93 ? 6.923 9.971 7.127 1.00 93.62 93 ALA A N 1
ATOM 701 C CA . ALA A 1 93 ? 6.160 8.874 7.718 1.00 93.62 93 ALA A CA 1
ATOM 702 C C . ALA A 1 93 ? 5.526 9.259 9.070 1.00 93.62 93 ALA A C 1
ATOM 704 O O . ALA A 1 93 ? 4.360 8.9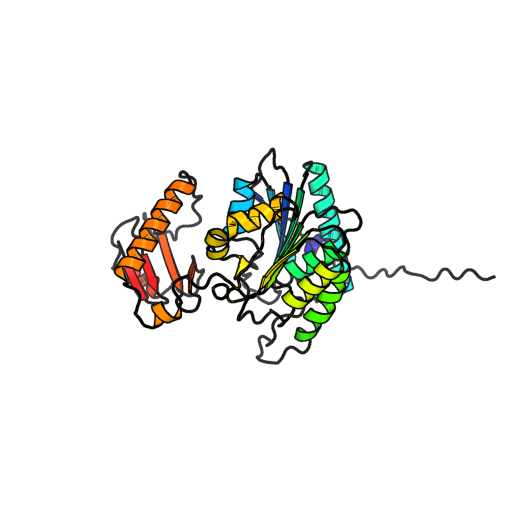43 9.304 1.00 93.62 93 ALA A O 1
ATOM 705 N N . ARG A 1 94 ? 6.246 9.994 9.936 1.00 93.88 94 ARG A N 1
ATOM 706 C CA . ARG A 1 94 ? 5.669 10.546 11.183 1.00 93.88 94 ARG A CA 1
ATOM 707 C C . ARG A 1 94 ? 4.537 11.520 10.896 1.00 93.88 94 ARG A C 1
ATOM 709 O O . ARG A 1 94 ? 3.486 11.417 11.510 1.00 93.88 94 ARG A O 1
ATOM 716 N N . ALA A 1 95 ? 4.734 12.429 9.946 1.00 91.25 95 ALA A N 1
ATOM 717 C CA . ALA A 1 95 ? 3.712 13.404 9.594 1.00 91.25 95 ALA A CA 1
ATOM 718 C C . ALA A 1 95 ? 2.442 12.733 9.034 1.00 91.25 95 ALA A C 1
ATOM 720 O O . ALA A 1 95 ? 1.336 13.157 9.360 1.00 91.25 95 ALA A O 1
ATOM 721 N N . VAL A 1 96 ? 2.590 11.650 8.259 1.00 92.88 96 VAL A N 1
ATOM 722 C CA . VAL A 1 96 ? 1.467 10.806 7.816 1.00 92.88 96 VAL A CA 1
ATOM 723 C C . VAL A 1 96 ? 0.742 10.178 9.010 1.00 92.88 96 VAL A C 1
ATOM 725 O O . VAL A 1 96 ? -0.479 10.288 9.090 1.00 92.88 96 VAL A O 1
ATOM 728 N N . LEU A 1 97 ? 1.464 9.564 9.956 1.00 95.19 97 LEU A N 1
ATOM 729 C CA . LEU A 1 97 ? 0.860 8.985 11.167 1.00 95.19 97 LEU A CA 1
ATOM 730 C C . LEU A 1 97 ? 0.102 10.029 11.994 1.00 95.19 97 LEU A C 1
ATOM 732 O O . LEU A 1 97 ? -1.041 9.791 12.388 1.00 95.19 97 LEU A O 1
ATOM 736 N N . ASP A 1 98 ? 0.708 11.195 12.218 1.00 94.06 98 ASP A N 1
ATOM 737 C CA . ASP A 1 98 ? 0.093 12.290 12.967 1.00 94.06 98 ASP A CA 1
ATOM 738 C C . ASP A 1 98 ? -1.208 12.754 12.304 1.00 94.06 98 ASP A C 1
ATOM 740 O O . ASP A 1 98 ? -2.206 13.015 12.985 1.00 94.06 98 ASP A O 1
ATOM 744 N N . GLU A 1 99 ? -1.218 12.856 10.974 1.00 92.00 99 GLU A N 1
ATOM 745 C CA . GLU A 1 99 ? -2.393 13.274 10.215 1.00 92.00 99 GLU A CA 1
ATOM 746 C C . GLU A 1 99 ? -3.502 12.216 10.247 1.00 92.00 99 GLU A C 1
ATOM 748 O O . GLU A 1 99 ? -4.649 12.543 10.560 1.00 92.00 99 GLU A O 1
ATOM 753 N N . ILE A 1 100 ? -3.167 10.939 10.047 1.00 94.88 100 ILE A N 1
ATOM 754 C CA . ILE A 1 100 ? -4.103 9.817 10.211 1.00 94.88 100 ILE A CA 1
ATOM 755 C C . ILE A 1 100 ? -4.711 9.829 11.617 1.00 94.88 100 ILE A C 1
ATOM 757 O O . ILE A 1 100 ? -5.928 9.717 11.766 1.00 94.88 100 ILE A O 1
ATOM 761 N N . GLY A 1 101 ? -3.893 10.034 12.654 1.00 95.44 101 GLY A N 1
ATOM 762 C CA . GLY A 1 101 ? -4.355 10.126 14.037 1.00 95.44 101 GLY A CA 1
ATOM 763 C C . GLY A 1 101 ? -5.343 11.277 14.260 1.00 95.44 101 GLY A C 1
ATOM 764 O O . GLY A 1 101 ? -6.334 11.116 14.979 1.00 95.44 101 GLY A O 1
ATOM 765 N N . LYS A 1 102 ? -5.134 12.436 13.615 1.00 93.62 102 LYS A N 1
ATOM 766 C CA . LYS A 1 102 ? -6.105 13.546 13.640 1.00 93.62 102 LYS A CA 1
ATOM 767 C C . LYS A 1 102 ? -7.413 13.158 12.957 1.00 93.62 102 LYS A C 1
ATOM 769 O O . LYS A 1 102 ? -8.470 13.415 13.531 1.00 93.62 102 LYS A O 1
ATOM 774 N N . TRP A 1 103 ? -7.360 12.540 11.777 1.00 92.50 103 TRP A N 1
ATOM 775 C CA . TRP A 1 103 ? -8.556 12.093 11.056 1.00 92.50 103 TRP A CA 1
ATOM 776 C C . TRP A 1 103 ? -9.341 11.042 11.837 1.00 92.50 103 TRP A C 1
ATOM 778 O O . TRP A 1 103 ? -10.555 11.198 11.986 1.00 92.50 103 TRP A O 1
ATOM 788 N N . LYS A 1 104 ? -8.648 10.047 12.407 1.00 94.19 104 LYS A N 1
ATOM 789 C CA . LYS A 1 104 ? -9.240 9.002 13.250 1.00 94.19 104 LYS A CA 1
ATOM 790 C C . LYS A 1 104 ? -10.026 9.607 14.409 1.00 94.19 104 LYS A C 1
ATOM 792 O O . LYS A 1 104 ? -11.180 9.249 14.603 1.00 94.19 104 LYS A O 1
ATOM 797 N N . ARG A 1 105 ? -9.441 10.567 15.137 1.00 94.94 105 ARG A N 1
ATOM 798 C CA . ARG A 1 105 ? -10.111 11.242 16.265 1.00 94.94 105 ARG A CA 1
ATOM 799 C C . ARG A 1 105 ? -11.264 12.142 15.830 1.00 94.94 105 ARG A C 1
ATOM 801 O O . ARG A 1 105 ? -12.299 12.149 16.481 1.00 94.94 105 ARG A O 1
ATOM 808 N N . ARG A 1 106 ? -11.090 12.919 14.757 1.00 92.75 106 ARG A N 1
ATOM 809 C CA . ARG A 1 106 ? -12.102 13.886 14.292 1.00 92.75 106 ARG A CA 1
ATOM 810 C C . ARG A 1 106 ? -13.363 13.223 13.743 1.00 92.75 106 ARG A C 1
ATOM 812 O O . ARG A 1 106 ? -14.431 13.802 13.878 1.00 92.75 106 ARG A O 1
ATOM 819 N N . ASN A 1 107 ? -13.225 12.053 13.125 1.00 90.19 107 ASN A N 1
ATOM 820 C CA . ASN A 1 107 ? -14.322 11.349 12.454 1.00 90.19 107 ASN A CA 1
ATOM 821 C C . ASN A 1 107 ? -14.702 10.046 13.166 1.00 90.19 107 ASN A C 1
ATOM 823 O O . ASN A 1 107 ? -15.468 9.262 12.622 1.00 90.19 107 ASN A O 1
ATOM 827 N N . ASP A 1 108 ? -14.129 9.795 14.348 1.00 94.50 108 ASP A N 1
ATOM 828 C CA . ASP A 1 108 ? -14.342 8.579 15.139 1.00 94.50 108 ASP A CA 1
ATOM 829 C C . ASP A 1 108 ? -14.154 7.270 14.337 1.00 94.50 108 ASP A C 1
ATOM 831 O O . ASP A 1 108 ? -14.867 6.281 14.527 1.00 94.50 108 ASP A O 1
ATOM 835 N N . TYR A 1 109 ? -13.173 7.251 13.422 1.00 95.12 109 TYR A N 1
ATOM 836 C CA . TYR A 1 109 ? -12.917 6.084 12.575 1.00 95.12 109 TYR A CA 1
ATOM 837 C C . TYR A 1 109 ? -12.524 4.876 13.418 1.00 95.12 109 TYR A C 1
ATOM 839 O O . TYR A 1 109 ? -11.485 4.857 14.094 1.00 95.12 109 TYR A O 1
ATOM 847 N N . LYS A 1 110 ? -13.321 3.813 13.310 1.00 94.94 110 LYS A N 1
ATOM 848 C CA . LYS A 1 110 ? -13.061 2.554 14.008 1.00 94.94 110 LYS A CA 1
ATOM 849 C C . LYS A 1 110 ? -11.933 1.787 13.345 1.00 94.94 110 LYS A C 1
ATOM 851 O O . LYS A 1 110 ? -11.120 1.207 14.058 1.00 94.94 110 LYS A O 1
ATOM 856 N N . LYS A 1 111 ? -11.837 1.879 12.016 1.00 95.94 111 LYS A N 1
ATOM 857 C CA . LYS A 1 111 ? -10.806 1.224 11.211 1.00 95.94 111 LYS A CA 1
ATOM 858 C C . LYS A 1 111 ? -9.991 2.199 10.371 1.00 95.94 111 LYS A C 1
ATOM 860 O O . LYS A 1 111 ? -10.541 3.116 9.763 1.00 95.94 111 LYS A O 1
ATOM 865 N N . ILE A 1 112 ? -8.681 1.984 10.329 1.00 97.38 112 ILE A N 1
ATOM 866 C CA . ILE A 1 112 ? -7.735 2.729 9.500 1.00 97.38 112 ILE A CA 1
ATOM 867 C C . ILE A 1 112 ? -6.980 1.761 8.601 1.00 97.38 112 ILE A C 1
ATOM 869 O O . ILE A 1 112 ? -6.287 0.860 9.074 1.00 97.38 112 ILE A O 1
ATOM 873 N N . ILE A 1 113 ? -7.065 2.009 7.300 1.00 97.56 113 ILE A N 1
ATOM 874 C CA . ILE A 1 113 ? -6.279 1.309 6.290 1.00 97.56 113 ILE A CA 1
ATOM 875 C C . ILE A 1 113 ? -5.292 2.312 5.704 1.00 97.56 113 ILE A C 1
ATOM 877 O O . ILE A 1 113 ? -5.702 3.334 5.158 1.00 97.56 113 ILE A O 1
ATOM 881 N N . LEU A 1 114 ? -3.997 2.029 5.801 1.00 97.75 114 LEU A N 1
ATOM 882 C CA . LEU A 1 114 ? -2.951 2.817 5.152 1.00 97.75 114 LEU A CA 1
ATOM 883 C C . LEU A 1 114 ? -2.427 2.048 3.946 1.00 97.75 114 LEU A C 1
ATOM 885 O O . LEU A 1 114 ? -2.043 0.896 4.070 1.00 97.75 114 LEU A O 1
ATOM 889 N N . GLY A 1 115 ? -2.363 2.657 2.774 1.00 96.31 115 GLY A N 1
ATOM 890 C CA . GLY A 1 115 ? -1.871 1.972 1.590 1.00 96.31 115 GLY A CA 1
ATOM 891 C C . GLY A 1 115 ? -1.050 2.863 0.687 1.00 96.31 115 GLY A C 1
ATOM 892 O O . GLY A 1 115 ? -1.140 4.085 0.749 1.00 96.31 115 GLY A O 1
ATOM 893 N N . GLY A 1 116 ? -0.246 2.250 -0.170 1.00 94.44 116 GLY A N 1
ATOM 894 C CA 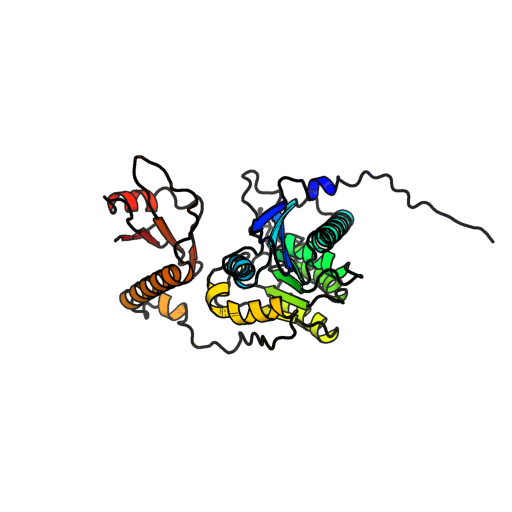. GLY A 1 116 ? 0.473 2.979 -1.201 1.00 94.44 116 GLY A CA 1
ATOM 895 C C . GLY A 1 116 ? 1.174 2.061 -2.189 1.00 94.44 116 GLY A C 1
ATOM 896 O O . GLY A 1 116 ? 1.450 0.894 -1.901 1.00 94.44 116 GLY A O 1
ATOM 897 N N . SER A 1 117 ? 1.466 2.618 -3.361 1.00 91.25 117 SER A N 1
ATOM 898 C CA . SER A 1 117 ? 2.257 1.979 -4.412 1.00 91.25 117 SER A CA 1
ATOM 899 C C . SER A 1 117 ? 3.645 2.615 -4.494 1.00 91.25 117 SER A C 1
ATOM 901 O O . SER A 1 117 ? 3.809 3.791 -4.149 1.00 91.25 117 SER A O 1
ATOM 903 N N . ALA A 1 118 ? 4.660 1.873 -4.942 1.00 91.00 118 ALA A N 1
ATOM 904 C CA . ALA A 1 118 ? 5.986 2.437 -5.214 1.00 91.00 118 ALA A CA 1
ATOM 905 C C . ALA A 1 118 ? 6.569 3.183 -3.994 1.00 91.00 118 ALA A C 1
ATOM 907 O O . ALA A 1 118 ? 6.674 2.617 -2.902 1.00 91.00 118 ALA A O 1
ATOM 908 N N . TYR A 1 119 ? 6.915 4.464 -4.157 1.00 90.25 119 TYR A N 1
ATOM 909 C CA . TYR A 1 119 ? 7.382 5.327 -3.071 1.00 90.25 119 TYR A CA 1
ATOM 910 C C . TYR A 1 119 ? 6.297 5.616 -2.021 1.00 90.25 119 TYR A C 1
ATOM 912 O O . TYR A 1 119 ? 6.599 5.720 -0.835 1.00 90.25 119 TYR A O 1
ATOM 920 N N . GLY A 1 120 ? 5.023 5.663 -2.422 1.00 92.44 120 GLY A N 1
ATOM 921 C CA . GLY A 1 120 ? 3.890 5.696 -1.492 1.00 92.44 120 GLY A CA 1
ATOM 922 C C . GLY A 1 120 ? 3.853 4.461 -0.600 1.00 92.44 120 GLY A C 1
ATOM 923 O O . GLY A 1 120 ? 3.721 4.579 0.615 1.00 92.44 120 GLY A O 1
ATOM 924 N N . GLY A 1 121 ? 4.079 3.284 -1.187 1.00 94.50 121 GLY A N 1
ATOM 925 C CA . GLY A 1 121 ? 4.210 2.027 -0.452 1.00 94.50 121 GLY A CA 1
ATOM 926 C C . GLY A 1 121 ? 5.412 2.022 0.498 1.00 94.50 121 GLY A C 1
ATOM 927 O O . GLY A 1 121 ? 5.323 1.498 1.604 1.00 94.50 121 GLY A O 1
ATOM 928 N N . TRP A 1 122 ? 6.520 2.665 0.116 1.00 94.62 122 TRP A N 1
ATOM 929 C CA . TRP A 1 122 ? 7.685 2.831 0.992 1.00 94.62 122 TRP A CA 1
ATOM 930 C C . TRP A 1 122 ? 7.358 3.672 2.235 1.00 94.62 122 TRP A C 1
ATOM 932 O O . TRP A 1 122 ? 7.669 3.259 3.353 1.00 94.62 122 TRP A O 1
ATOM 942 N N . ILE A 1 123 ? 6.695 4.820 2.061 1.00 95.31 123 ILE A N 1
ATOM 943 C CA . ILE A 1 123 ? 6.291 5.670 3.190 1.00 95.31 123 ILE A CA 1
ATOM 944 C C . ILE A 1 123 ? 5.215 4.987 4.041 1.00 95.31 123 ILE A C 1
ATOM 946 O O . ILE A 1 123 ? 5.289 5.066 5.265 1.00 95.31 123 ILE A O 1
ATOM 950 N N . ALA A 1 124 ? 4.275 4.257 3.432 1.00 97.31 124 ALA A N 1
ATOM 951 C CA . ALA A 1 124 ? 3.272 3.472 4.155 1.00 97.31 124 ALA A CA 1
ATOM 952 C C . ALA A 1 124 ? 3.920 2.382 5.026 1.00 97.31 124 ALA A C 1
ATOM 954 O O . ALA A 1 124 ? 3.602 2.266 6.209 1.00 97.31 124 ALA A O 1
ATOM 955 N N . LEU A 1 125 ? 4.886 1.637 4.474 1.00 97.75 125 LEU A N 1
ATOM 956 C CA . LEU A 1 125 ? 5.671 0.643 5.209 1.00 97.75 125 LEU A CA 1
ATOM 957 C C . LEU A 1 125 ? 6.425 1.283 6.380 1.00 97.75 125 LEU A C 1
ATOM 959 O O . LEU A 1 125 ? 6.457 0.740 7.484 1.00 97.75 125 LEU A O 1
ATOM 963 N N . GLN A 1 126 ? 7.036 2.442 6.146 1.00 97.31 126 GLN A N 1
ATOM 964 C CA . GLN A 1 126 ? 7.787 3.154 7.170 1.00 97.31 126 GLN A CA 1
ATOM 965 C C . GLN A 1 126 ? 6.884 3.693 8.284 1.00 97.31 126 GLN A C 1
ATOM 967 O O . GLN A 1 126 ? 7.245 3.568 9.451 1.00 97.31 126 GLN A O 1
ATOM 972 N N . ALA A 1 127 ? 5.712 4.230 7.942 1.00 97.81 127 ALA A N 1
ATOM 973 C CA . ALA A 1 127 ? 4.698 4.656 8.902 1.00 97.81 127 ALA A CA 1
ATOM 974 C C . ALA A 1 127 ? 4.207 3.468 9.742 1.00 97.81 127 ALA A C 1
ATOM 976 O O . ALA A 1 127 ? 4.266 3.528 10.965 1.00 97.81 127 ALA A O 1
ATOM 977 N N . ALA A 1 128 ? 3.845 2.343 9.120 1.00 98.25 128 ALA A N 1
ATOM 978 C CA . ALA A 1 128 ? 3.434 1.137 9.844 1.00 98.25 128 ALA A CA 1
ATOM 979 C C . ALA A 1 128 ? 4.534 0.595 10.783 1.00 98.25 128 ALA A C 1
ATOM 981 O O . ALA A 1 128 ? 4.250 0.155 11.891 1.00 98.25 128 ALA A O 1
ATOM 982 N N . ALA A 1 129 ? 5.809 0.679 10.387 1.00 98.12 129 ALA A N 1
ATOM 983 C CA . ALA A 1 129 ? 6.957 0.292 11.218 1.00 98.12 129 ALA A CA 1
ATOM 984 C C . ALA A 1 129 ? 7.260 1.263 12.384 1.00 98.12 129 ALA A C 1
ATOM 986 O O . ALA A 1 129 ? 8.158 1.011 13.200 1.00 98.12 129 ALA A O 1
ATOM 987 N N . MET A 1 130 ? 6.594 2.418 12.408 1.00 97.62 130 MET A N 1
ATOM 988 C CA . MET A 1 130 ? 6.743 3.474 13.411 1.00 97.62 130 MET A CA 1
ATOM 989 C C . MET A 1 130 ? 5.483 3.661 14.259 1.00 97.62 130 MET A C 1
ATOM 991 O O . MET A 1 130 ? 5.546 4.373 15.259 1.00 97.62 130 MET A O 1
ATOM 995 N N . ASP A 1 131 ? 4.376 3.025 13.884 1.00 97.75 131 ASP A N 1
ATOM 996 C CA . ASP A 1 131 ? 3.118 3.055 14.616 1.00 97.75 131 ASP A CA 1
ATOM 997 C C . ASP A 1 131 ? 3.215 2.194 15.879 1.00 97.75 131 ASP A C 1
ATOM 999 O O . ASP A 1 131 ? 3.054 0.978 15.839 1.00 97.75 131 ASP A O 1
ATOM 1003 N N . THR A 1 132 ? 3.519 2.833 17.005 1.00 95.44 132 THR A N 1
ATOM 1004 C CA . THR A 1 132 ? 3.589 2.187 18.325 1.00 95.44 132 THR A CA 1
ATOM 1005 C C . THR A 1 132 ? 2.268 2.223 19.086 1.00 95.44 132 THR A C 1
ATOM 1007 O O . THR A 1 132 ? 2.170 1.634 20.157 1.00 95.44 132 THR A O 1
ATOM 1010 N N . GLU A 1 133 ? 1.280 2.966 18.586 1.00 95.50 133 GLU A N 1
ATOM 1011 C CA . GLU A 1 133 ? -0.021 3.143 19.240 1.00 95.50 133 GLU A CA 1
ATOM 1012 C C . GLU A 1 133 ? -1.101 2.236 18.631 1.00 95.50 133 GLU A C 1
ATOM 1014 O O . GLU A 1 133 ? -2.191 2.126 19.191 1.00 95.50 133 GLU A O 1
ATOM 1019 N N . GLY A 1 134 ? -0.809 1.575 17.505 1.00 96.38 134 GLY A N 1
ATOM 1020 C CA . GLY A 1 134 ? -1.770 0.735 16.792 1.00 96.38 134 GLY A CA 1
ATOM 1021 C C . GLY A 1 134 ? -2.865 1.565 16.125 1.00 96.38 134 GLY A C 1
ATOM 1022 O O . GLY A 1 134 ? -4.035 1.188 16.141 1.00 96.38 134 GLY A O 1
ATOM 1023 N N . ILE A 1 135 ? -2.499 2.729 15.581 1.00 97.12 135 ILE A N 1
ATOM 1024 C CA . ILE A 1 135 ? -3.415 3.611 14.850 1.00 97.12 135 ILE A CA 1
ATOM 1025 C C . ILE A 1 135 ? -3.881 2.942 13.551 1.00 97.12 135 ILE A C 1
ATOM 1027 O O . ILE A 1 135 ? -5.040 3.117 13.168 1.00 97.12 135 ILE A O 1
ATOM 1031 N N . ILE A 1 136 ? -2.984 2.220 12.875 1.00 97.81 136 ILE A N 1
ATOM 1032 C CA . ILE A 1 136 ? -3.201 1.547 11.595 1.00 97.81 136 ILE A CA 1
ATOM 1033 C C . ILE A 1 136 ? -3.634 0.098 11.849 1.00 97.81 136 ILE A C 1
ATOM 1035 O O . ILE A 1 136 ? -2.862 -0.710 12.361 1.00 97.81 136 ILE A O 1
ATOM 1039 N N . ASP A 1 137 ? -4.847 -0.254 11.422 1.00 97.44 137 ASP A N 1
ATOM 1040 C CA . ASP A 1 137 ? -5.370 -1.622 11.522 1.00 97.44 137 ASP A CA 1
ATOM 1041 C C . ASP A 1 137 ? -4.828 -2.529 10.405 1.00 97.44 137 ASP A C 1
ATOM 1043 O O . ASP A 1 137 ? -4.533 -3.711 10.619 1.00 97.44 137 ASP A O 1
ATOM 1047 N N . THR A 1 138 ? -4.695 -1.972 9.200 1.00 97.56 138 THR A N 1
ATOM 1048 C CA . THR A 1 138 ? -4.224 -2.699 8.018 1.00 97.56 138 THR A CA 1
ATOM 1049 C C . THR A 1 138 ? -3.332 -1.818 7.158 1.00 97.56 138 THR A C 1
ATOM 1051 O O . THR A 1 138 ? -3.642 -0.648 6.924 1.00 97.56 138 THR A O 1
ATOM 1054 N N . VAL A 1 139 ? -2.243 -2.389 6.642 1.00 97.75 139 VAL A N 1
ATOM 1055 C CA . VAL A 1 139 ? -1.371 -1.735 5.665 1.00 97.75 139 VAL A CA 1
ATOM 1056 C C . VAL A 1 139 ? -1.352 -2.478 4.326 1.00 97.75 139 VAL A C 1
ATOM 1058 O O . VAL A 1 139 ? -1.186 -3.695 4.287 1.00 97.75 139 VAL A O 1
ATOM 1061 N N . ILE A 1 140 ? -1.521 -1.743 3.223 1.00 97.19 140 ILE A N 1
ATOM 1062 C CA . ILE A 1 140 ? -1.453 -2.254 1.846 1.00 97.19 140 ILE A CA 1
ATOM 1063 C C . ILE A 1 140 ? -0.146 -1.788 1.198 1.00 97.19 140 ILE A C 1
ATOM 1065 O O . ILE A 1 140 ? 0.090 -0.591 1.020 1.00 97.19 140 ILE A O 1
ATOM 1069 N N . LEU A 1 141 ? 0.692 -2.740 0.808 1.00 96.25 141 LEU A N 1
ATOM 1070 C CA . LEU A 1 141 ? 2.028 -2.518 0.267 1.00 96.25 141 LEU A CA 1
ATOM 1071 C C . LEU A 1 141 ? 2.119 -3.065 -1.160 1.00 96.25 141 LEU A C 1
ATOM 1073 O O . LEU A 1 141 ? 2.426 -4.240 -1.355 1.00 96.25 141 LEU A O 1
ATOM 1077 N N . ALA A 1 142 ? 1.877 -2.215 -2.159 1.00 93.62 142 ALA A N 1
ATOM 1078 C CA . ALA A 1 142 ? 1.962 -2.601 -3.567 1.00 93.62 142 ALA A CA 1
ATOM 1079 C C . ALA A 1 142 ? 3.270 -2.111 -4.202 1.00 93.62 142 ALA A C 1
ATOM 1081 O O . ALA A 1 142 ? 3.597 -0.926 -4.114 1.00 93.62 142 ALA A O 1
ATOM 1082 N N . SER A 1 143 ? 4.027 -2.996 -4.852 1.00 91.94 143 SER A N 1
ATOM 1083 C CA . SER A 1 143 ? 5.233 -2.640 -5.618 1.00 91.94 143 SER A CA 1
ATOM 1084 C C . SER A 1 143 ? 6.184 -1.670 -4.894 1.00 91.94 143 SER A C 1
ATOM 1086 O O . SER A 1 143 ? 6.704 -0.725 -5.491 1.00 91.94 143 SER A O 1
ATOM 1088 N N . VAL A 1 144 ? 6.387 -1.856 -3.583 1.00 93.38 144 VAL A N 1
ATOM 1089 C CA . VAL A 1 144 ? 7.110 -0.916 -2.705 1.00 93.38 144 VAL A CA 1
ATOM 1090 C C . VAL A 1 144 ? 8.495 -0.582 -3.256 1.00 93.38 144 VAL A C 1
ATOM 1092 O O . VAL A 1 144 ? 9.362 -1.440 -3.336 1.00 93.38 144 VAL A O 1
ATOM 1095 N N . ASN A 1 145 ? 8.774 0.680 -3.566 1.00 90.25 145 ASN A N 1
ATOM 1096 C CA . ASN A 1 145 ? 10.069 1.065 -4.118 1.00 90.25 145 ASN A CA 1
ATOM 1097 C C . ASN A 1 145 ? 10.516 2.437 -3.612 1.00 90.25 145 ASN A C 1
ATOM 1099 O O . ASN A 1 145 ? 9.774 3.410 -3.678 1.00 90.25 145 ASN A O 1
ATOM 1103 N N . LYS A 1 146 ? 11.770 2.515 -3.160 1.00 88.94 146 LYS A N 1
ATOM 1104 C CA . LYS A 1 146 ? 12.423 3.776 -2.788 1.00 88.94 146 LYS A CA 1
ATOM 1105 C C . LYS A 1 146 ? 13.426 4.279 -3.821 1.00 88.94 146 LYS A C 1
ATOM 1107 O O . LYS A 1 146 ? 13.518 5.482 -4.053 1.00 88.94 146 LYS A O 1
ATOM 1112 N N . PHE A 1 147 ? 14.239 3.378 -4.368 1.00 88.00 147 PHE A N 1
ATOM 1113 C CA . PHE A 1 147 ? 15.456 3.741 -5.094 1.00 88.00 147 PHE A CA 1
ATOM 1114 C C . PHE A 1 147 ? 15.284 3.830 -6.612 1.00 88.00 147 PHE A C 1
ATOM 1116 O O . PHE A 1 147 ? 16.270 4.054 -7.309 1.00 88.00 147 PHE A O 1
ATOM 1123 N N . GLY A 1 148 ? 14.064 3.704 -7.127 1.00 86.69 148 GLY A N 1
ATOM 1124 C CA . GLY A 1 148 ? 13.758 3.711 -8.553 1.00 86.69 148 GLY A CA 1
ATOM 1125 C C . GLY A 1 148 ? 13.880 2.328 -9.210 1.00 86.69 148 GLY A C 1
ATOM 1126 O O . GLY A 1 148 ? 14.069 1.326 -8.518 1.00 86.69 148 GLY A O 1
ATOM 1127 N N . PRO A 1 149 ? 13.754 2.258 -10.544 1.00 88.94 149 PRO A N 1
ATOM 1128 C CA . PRO A 1 149 ? 13.734 1.000 -11.290 1.00 88.94 149 PRO A CA 1
ATOM 1129 C C . PRO A 1 149 ? 15.122 0.354 -11.390 1.00 88.94 149 PRO A C 1
ATOM 1131 O O . PRO A 1 149 ? 16.141 1.008 -11.149 1.00 88.94 149 PRO A O 1
ATOM 1134 N N . ALA A 1 150 ? 15.168 -0.921 -11.789 1.00 88.19 150 ALA A N 1
ATOM 1135 C CA . ALA A 1 150 ? 16.401 -1.687 -11.995 1.00 88.19 150 ALA A CA 1
ATOM 1136 C C . ALA A 1 150 ? 17.325 -1.054 -13.048 1.00 88.19 150 ALA A C 1
ATOM 1138 O O . ALA A 1 150 ? 18.553 -1.061 -12.902 1.00 88.19 150 ALA A O 1
ATOM 1139 N N . ILE A 1 151 ? 16.724 -0.480 -14.092 1.00 89.12 151 ILE A N 1
ATOM 1140 C CA . ILE A 1 151 ? 17.395 0.253 -15.163 1.00 89.12 151 ILE A CA 1
ATOM 1141 C C . ILE A 1 151 ? 16.929 1.706 -15.117 1.00 89.12 151 ILE A C 1
ATOM 1143 O O . ILE A 1 151 ? 15.733 1.980 -15.174 1.00 89.12 151 ILE A O 1
ATOM 1147 N N . THR A 1 152 ? 17.868 2.638 -14.991 1.00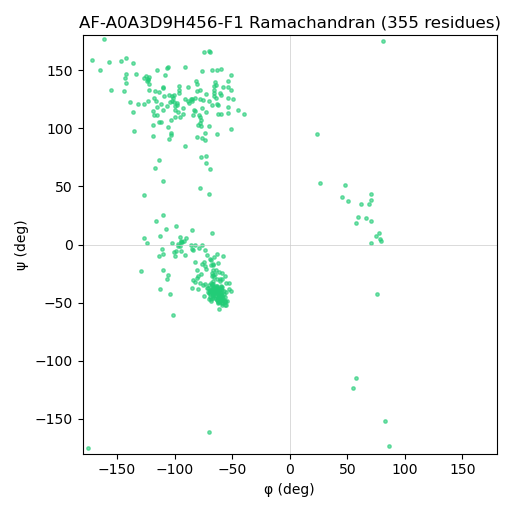 85.19 152 THR A N 1
ATOM 1148 C CA . THR A 1 152 ? 17.602 4.079 -14.965 1.00 85.19 152 THR A CA 1
ATOM 1149 C C . THR A 1 152 ? 17.160 4.596 -16.334 1.00 85.19 152 THR A C 1
ATOM 1151 O O . THR A 1 152 ? 17.326 3.936 -17.358 1.00 85.19 152 THR A O 1
ATOM 1154 N N . VAL A 1 153 ? 16.632 5.823 -16.368 1.00 79.56 153 VAL A N 1
ATOM 1155 C CA . VAL A 1 153 ? 16.155 6.471 -17.606 1.00 79.56 153 VAL A CA 1
ATOM 1156 C C . VAL A 1 153 ? 17.263 6.603 -18.663 1.00 79.56 153 VAL A C 1
ATOM 1158 O O . VAL A 1 153 ? 16.980 6.545 -19.854 1.00 79.56 153 VAL A O 1
ATOM 1161 N N . ASP A 1 154 ? 18.529 6.724 -18.251 1.00 86.81 154 ASP A N 1
ATOM 1162 C CA . ASP A 1 154 ? 19.694 6.744 -19.148 1.00 86.81 154 ASP A CA 1
ATOM 1163 C C . ASP A 1 154 ? 20.217 5.340 -19.522 1.00 86.81 154 ASP A C 1
ATOM 1165 O O . ASP A 1 154 ? 21.316 5.211 -20.061 1.00 86.81 154 ASP A O 1
ATOM 1169 N N . GLY A 1 155 ? 19.452 4.281 -19.234 1.00 89.94 155 GLY A N 1
ATOM 1170 C CA . GLY A 1 155 ? 19.758 2.900 -19.615 1.00 89.94 155 GLY A CA 1
ATOM 1171 C C . GLY A 1 155 ? 20.819 2.214 -18.753 1.00 89.94 155 GLY A C 1
ATOM 1172 O O . GLY A 1 155 ? 21.289 1.132 -19.104 1.00 89.94 155 GLY A O 1
ATOM 1173 N N . LYS A 1 156 ? 21.229 2.814 -17.629 1.00 91.75 156 LYS A N 1
ATOM 1174 C CA . LYS A 1 156 ? 22.249 2.240 -16.741 1.00 91.75 156 LYS A CA 1
ATOM 1175 C C . LYS A 1 156 ? 21.622 1.360 -15.665 1.00 91.75 156 LYS A C 1
ATOM 1177 O O . LYS A 1 156 ? 20.503 1.581 -15.214 1.00 91.75 156 LYS A O 1
ATOM 1182 N N . LYS A 1 157 ? 22.383 0.375 -15.182 1.00 92.38 157 LYS A N 1
ATOM 1183 C CA . LYS A 1 157 ? 21.989 -0.393 -13.995 1.00 92.38 157 LYS A CA 1
ATOM 1184 C C . LYS A 1 157 ? 21.941 0.530 -12.775 1.00 92.38 157 LYS A C 1
ATOM 1186 O O . LYS A 1 157 ? 22.943 1.161 -12.424 1.00 92.38 157 LYS A O 1
ATOM 1191 N N . ASN A 1 158 ? 20.809 0.543 -12.084 1.00 89.25 158 ASN A N 1
ATOM 1192 C CA . ASN A 1 158 ? 20.650 1.250 -10.826 1.00 89.25 158 ASN A CA 1
ATOM 1193 C C . ASN A 1 158 ? 21.314 0.469 -9.684 1.00 89.25 158 ASN A C 1
ATOM 1195 O O . ASN A 1 158 ? 20.805 -0.546 -9.215 1.00 89.25 158 ASN A O 1
ATOM 1199 N N . ARG A 1 159 ? 22.458 0.960 -9.198 1.00 90.00 159 ARG A N 1
ATOM 1200 C CA . ARG A 1 159 ? 23.221 0.302 -8.119 1.00 90.00 159 ARG A CA 1
ATOM 1201 C C . ARG A 1 159 ? 22.503 0.294 -6.767 1.00 90.00 159 ARG A C 1
ATOM 1203 O O . ARG A 1 159 ? 22.899 -0.460 -5.886 1.00 90.00 159 ARG A O 1
ATOM 1210 N N . SER A 1 160 ? 21.482 1.131 -6.594 1.00 88.50 160 SER A N 1
ATOM 1211 C CA . SER A 1 160 ? 20.694 1.192 -5.361 1.00 88.50 160 SER A CA 1
ATOM 1212 C C . SER A 1 160 ? 19.436 0.329 -5.415 1.00 88.50 160 SER A C 1
ATOM 1214 O O . SER A 1 160 ? 18.774 0.203 -4.392 1.00 88.50 160 SER A O 1
ATOM 1216 N N . PHE A 1 161 ? 19.114 -0.284 -6.559 1.00 86.56 161 PHE A N 1
ATOM 1217 C CA . PHE A 1 161 ? 17.909 -1.098 -6.728 1.00 86.56 161 PHE A CA 1
ATOM 1218 C C . PHE A 1 161 ? 17.825 -2.227 -5.691 1.00 86.56 161 PHE A C 1
ATOM 1220 O O . PHE A 1 161 ? 16.878 -2.294 -4.911 1.00 86.56 161 PHE A O 1
ATOM 1227 N N . ASP A 1 162 ? 18.895 -3.016 -5.568 1.00 88.31 162 ASP A N 1
ATOM 1228 C CA . ASP A 1 162 ? 18.955 -4.148 -4.633 1.00 88.31 162 ASP A CA 1
ATOM 1229 C C . ASP A 1 162 ? 18.926 -3.705 -3.155 1.00 88.31 162 ASP A C 1
ATOM 1231 O O . ASP A 1 162 ? 18.598 -4.488 -2.261 1.00 88.31 162 ASP A O 1
ATOM 1235 N N . ARG A 1 163 ? 19.218 -2.424 -2.862 1.00 90.31 163 ARG A N 1
ATOM 1236 C CA . ARG A 1 163 ? 19.102 -1.888 -1.496 1.00 90.31 163 ARG A CA 1
ATOM 1237 C C . ARG A 1 163 ? 17.656 -1.828 -1.028 1.00 90.31 163 ARG A C 1
ATOM 1239 O O . ARG A 1 163 ? 17.443 -1.892 0.182 1.00 90.31 163 ARG A O 1
ATOM 1246 N N . THR A 1 164 ? 16.688 -1.706 -1.942 1.00 86.00 164 THR A N 1
ATOM 1247 C CA . THR A 1 164 ? 15.269 -1.685 -1.575 1.00 86.00 164 THR A CA 1
ATOM 1248 C C . THR A 1 164 ? 14.917 -2.942 -0.792 1.00 86.00 164 THR A C 1
ATOM 1250 O O . THR A 1 164 ? 14.405 -2.789 0.305 1.00 86.00 164 THR A O 1
ATOM 1253 N N . LEU A 1 165 ? 15.301 -4.138 -1.256 1.00 90.12 165 LEU A N 1
ATOM 1254 C CA . LEU A 1 165 ? 14.986 -5.406 -0.583 1.00 90.12 165 LEU A CA 1
ATOM 1255 C C . LEU A 1 165 ? 15.483 -5.448 0.874 1.00 90.12 165 LEU A C 1
ATOM 1257 O O . LEU A 1 165 ? 14.735 -5.746 1.799 1.00 90.12 165 LEU A O 1
ATOM 1261 N N . ASN A 1 166 ? 16.749 -5.095 1.113 1.00 92.81 166 ASN A N 1
ATOM 1262 C CA . ASN A 1 166 ? 17.304 -5.098 2.471 1.00 92.81 166 ASN A CA 1
ATOM 1263 C C . ASN A 1 166 ? 16.644 -4.042 3.375 1.00 92.81 166 ASN A C 1
ATOM 1265 O O . ASN A 1 166 ? 16.392 -4.287 4.555 1.00 92.81 166 ASN A O 1
ATOM 1269 N N . GLU A 1 167 ? 16.396 -2.840 2.851 1.00 94.25 167 GLU A N 1
ATOM 1270 C CA . GLU A 1 167 ? 15.799 -1.768 3.647 1.00 94.25 167 GLU A CA 1
ATOM 1271 C C . GLU A 1 167 ? 14.315 -2.031 3.946 1.00 94.25 167 GLU A C 1
ATOM 1273 O O . GLU A 1 167 ? 13.881 -1.793 5.075 1.00 94.25 167 GLU A O 1
ATOM 1278 N N . THR A 1 168 ? 13.561 -2.592 2.997 1.00 94.88 168 THR A N 1
ATOM 1279 C CA . THR A 1 168 ? 12.163 -2.970 3.210 1.00 94.88 168 THR A CA 1
ATOM 1280 C C . THR A 1 168 ? 12.027 -4.106 4.213 1.00 94.88 168 THR A C 1
ATOM 1282 O O . THR A 1 168 ? 11.200 -4.003 5.114 1.00 94.88 168 THR A O 1
ATOM 1285 N N . GLY A 1 169 ? 12.874 -5.140 4.144 1.00 96.19 169 GLY A N 1
ATOM 1286 C CA . GLY A 1 169 ? 12.854 -6.235 5.119 1.00 96.19 169 GLY A CA 1
ATOM 1287 C C . GLY A 1 169 ? 13.092 -5.754 6.558 1.00 96.19 169 GLY A C 1
ATOM 1288 O O . GLY A 1 169 ? 12.408 -6.176 7.490 1.00 96.19 169 GLY A O 1
ATOM 1289 N N . LYS A 1 170 ? 14.001 -4.789 6.757 1.00 96.88 170 LYS A N 1
ATOM 1290 C CA . LYS A 1 170 ? 14.241 -4.180 8.080 1.00 96.88 170 LYS A CA 1
ATOM 1291 C C . LYS A 1 170 ? 13.033 -3.417 8.620 1.00 96.88 170 LYS A C 1
ATOM 1293 O O . LYS A 1 170 ? 12.823 -3.421 9.831 1.00 96.88 170 LYS A O 1
ATOM 1298 N N . LEU A 1 171 ? 12.283 -2.733 7.756 1.00 97.31 171 LEU A N 1
ATOM 1299 C CA . LEU A 1 171 ? 11.064 -2.027 8.155 1.00 97.31 171 LEU A CA 1
ATOM 1300 C C . LEU A 1 171 ? 9.915 -3.003 8.412 1.00 97.31 171 LEU A C 1
ATOM 1302 O O . LEU A 1 171 ? 9.274 -2.902 9.451 1.00 97.31 171 LEU A O 1
ATOM 1306 N N . ALA A 1 172 ? 9.715 -3.990 7.536 1.00 97.69 172 ALA A N 1
ATOM 1307 C CA . ALA A 1 172 ? 8.699 -5.027 7.706 1.00 97.69 172 ALA A CA 1
ATOM 1308 C C . ALA A 1 172 ? 8.857 -5.758 9.047 1.00 97.69 172 ALA A C 1
ATOM 1310 O O . ALA A 1 172 ? 7.884 -5.954 9.766 1.00 97.69 172 ALA A O 1
ATOM 1311 N N . ASN A 1 173 ? 10.097 -6.055 9.454 1.00 97.88 173 ASN A N 1
ATOM 1312 C CA . ASN A 1 173 ? 10.374 -6.719 10.729 1.00 97.88 173 ASN A CA 1
ATOM 1313 C C . ASN A 1 173 ? 10.017 -5.882 11.974 1.00 97.88 173 ASN A C 1
ATOM 1315 O O . ASN A 1 173 ? 10.072 -6.397 13.086 1.00 97.88 173 ASN A O 1
ATOM 1319 N N . ARG A 1 174 ? 9.715 -4.591 11.811 1.00 98.00 174 ARG A N 1
ATOM 1320 C CA . ARG A 1 174 ? 9.336 -3.680 12.898 1.00 98.00 174 ARG A CA 1
ATOM 1321 C C . ARG A 1 174 ? 7.829 -3.440 12.988 1.00 98.00 174 ARG A C 1
ATOM 1323 O O . ARG A 1 174 ? 7.405 -2.769 13.921 1.00 98.00 174 ARG A O 1
ATOM 1330 N N . ILE A 1 175 ? 7.040 -3.949 12.042 1.00 97.62 175 ILE A N 1
ATOM 1331 C CA . ILE A 1 175 ? 5.578 -3.882 12.116 1.00 97.62 175 ILE A CA 1
ATOM 1332 C C . ILE A 1 175 ? 5.105 -4.858 13.191 1.00 97.62 175 ILE A C 1
ATOM 1334 O O . ILE A 1 175 ? 5.504 -6.022 13.189 1.00 97.62 175 ILE A O 1
ATOM 1338 N N . VAL A 1 176 ? 4.265 -4.364 14.103 1.00 95.75 176 VAL A N 1
ATOM 1339 C CA . VAL A 1 176 ? 3.784 -5.131 15.264 1.00 95.75 176 VAL A CA 1
ATOM 1340 C C . VAL A 1 176 ? 2.263 -5.119 15.447 1.00 95.75 176 VAL A C 1
ATOM 1342 O O . VAL A 1 176 ? 1.741 -6.025 16.086 1.00 95.75 176 VAL A O 1
ATOM 1345 N N . HIS A 1 177 ? 1.548 -4.125 14.908 1.00 95.25 177 HIS A N 1
ATOM 1346 C CA . HIS A 1 177 ? 0.108 -3.950 15.162 1.00 95.25 177 HIS A CA 1
ATOM 1347 C C . HIS A 1 177 ? -0.777 -4.184 13.938 1.00 95.25 177 HIS A C 1
ATOM 1349 O O . HIS A 1 177 ? -1.859 -4.749 14.069 1.00 95.25 177 HIS A O 1
ATOM 1355 N N . ALA A 1 178 ? -0.325 -3.760 12.758 1.00 97.06 178 ALA A N 1
ATOM 1356 C CA . ALA A 1 178 ? -1.137 -3.811 11.553 1.00 97.06 178 ALA A CA 1
ATOM 1357 C C . ALA A 1 178 ? -1.128 -5.206 10.917 1.00 97.06 178 ALA A C 1
ATOM 1359 O O . ALA A 1 178 ? -0.079 -5.841 10.797 1.00 97.06 178 ALA A O 1
ATOM 1360 N N . SER A 1 179 ? -2.290 -5.623 10.418 1.00 96.88 179 SER A N 1
ATOM 1361 C CA . SER A 1 179 ? -2.368 -6.667 9.391 1.00 96.88 179 SER A CA 1
ATOM 1362 C C . SER A 1 179 ? -1.775 -6.155 8.075 1.00 96.88 179 SER A C 1
ATOM 1364 O O . SER A 1 179 ? -1.816 -4.954 7.798 1.00 96.88 179 SER A O 1
ATOM 1366 N N . VAL A 1 180 ? -1.199 -7.037 7.256 1.00 97.00 180 VAL A N 1
ATOM 1367 C CA . VAL A 1 180 ? -0.445 -6.608 6.067 1.00 97.00 180 VAL A CA 1
ATOM 1368 C C . VAL A 1 180 ? -0.935 -7.294 4.797 1.00 97.00 180 VAL A C 1
ATOM 1370 O O . VAL A 1 180 ? -0.849 -8.508 4.671 1.00 97.00 180 VAL A O 1
ATOM 1373 N N . LEU A 1 181 ? -1.375 -6.511 3.813 1.00 95.69 181 LEU A N 1
ATOM 1374 C CA . LEU A 1 181 ? -1.558 -6.972 2.438 1.00 95.69 181 LEU A CA 1
ATOM 1375 C C . LEU A 1 181 ? -0.347 -6.539 1.612 1.00 95.69 181 LEU A C 1
ATOM 1377 O O . LEU A 1 181 ? -0.096 -5.345 1.460 1.00 95.69 181 LEU A O 1
ATOM 1381 N N . THR A 1 182 ? 0.390 -7.489 1.048 1.00 95.06 182 THR A N 1
ATOM 1382 C CA . THR A 1 182 ? 1.487 -7.204 0.113 1.00 95.06 182 THR A CA 1
ATOM 1383 C C . THR A 1 182 ? 1.104 -7.593 -1.305 1.00 95.06 182 THR A C 1
ATOM 1385 O O . THR A 1 182 ? 0.367 -8.555 -1.512 1.00 95.06 182 THR A O 1
ATOM 1388 N N . ALA A 1 183 ? 1.578 -6.835 -2.289 1.00 92.94 183 ALA A N 1
ATOM 1389 C CA . ALA A 1 183 ? 1.380 -7.149 -3.695 1.00 92.94 183 ALA A CA 1
ATOM 1390 C C . ALA A 1 183 ? 2.658 -6.887 -4.493 1.00 92.94 183 ALA A C 1
ATOM 1392 O O . ALA A 1 183 ? 3.164 -5.762 -4.508 1.00 92.94 183 ALA A O 1
ATOM 1393 N N . CYS A 1 184 ? 3.144 -7.931 -5.158 1.00 91.19 184 CYS A N 1
ATOM 1394 C CA . CYS A 1 184 ? 4.291 -7.904 -6.058 1.00 91.19 184 CYS A CA 1
ATOM 1395 C C . CYS A 1 184 ? 3.839 -8.419 -7.423 1.00 91.19 184 CYS A C 1
ATOM 1397 O O . CYS A 1 184 ? 3.034 -9.347 -7.502 1.00 91.19 184 CYS A O 1
ATOM 1399 N N . PHE A 1 185 ? 4.331 -7.820 -8.504 1.00 89.75 185 PHE A N 1
ATOM 1400 C CA . PHE A 1 185 ? 3.832 -8.115 -9.846 1.00 89.75 185 PHE A CA 1
ATOM 1401 C C . PHE A 1 185 ? 4.943 -8.533 -10.795 1.00 89.75 185 PHE A C 1
ATOM 1403 O O . PHE A 1 185 ? 6.062 -8.020 -10.746 1.00 89.75 185 PHE A O 1
ATOM 1410 N N . ASN A 1 186 ? 4.602 -9.449 -11.702 1.00 88.50 186 ASN A N 1
ATOM 1411 C CA . ASN A 1 186 ? 5.509 -9.870 -12.763 1.00 88.50 186 ASN A CA 1
ATOM 1412 C C . ASN A 1 186 ? 5.827 -8.695 -13.688 1.00 88.50 186 ASN A C 1
ATOM 1414 O O . ASN A 1 186 ? 4.983 -7.829 -13.913 1.00 88.50 186 ASN A O 1
ATOM 1418 N N . ASP A 1 187 ? 7.017 -8.701 -14.285 1.00 88.75 187 ASP A N 1
ATOM 1419 C CA . ASP A 1 187 ? 7.440 -7.705 -15.278 1.00 88.75 187 ASP A CA 1
ATOM 1420 C C . ASP A 1 187 ? 7.401 -6.241 -14.770 1.00 88.75 187 ASP A C 1
ATOM 1422 O O . ASP A 1 187 ? 7.395 -5.303 -15.567 1.00 88.75 187 ASP A O 1
ATOM 1426 N N . ASP A 1 188 ? 7.380 -6.016 -13.451 1.00 90.44 188 ASP A N 1
ATOM 1427 C CA . ASP A 1 188 ? 7.512 -4.689 -12.848 1.00 90.44 188 ASP A CA 1
ATOM 1428 C C . ASP A 1 188 ? 9.005 -4.319 -12.712 1.00 90.44 188 ASP A C 1
ATOM 1430 O O . ASP A 1 188 ? 9.716 -4.901 -11.891 1.00 90.44 188 ASP A O 1
ATOM 1434 N N . PRO A 1 189 ? 9.524 -3.329 -13.467 1.00 88.44 189 PRO A N 1
ATOM 1435 C CA . PRO A 1 189 ? 10.940 -2.973 -13.403 1.00 88.44 189 PRO A CA 1
ATOM 1436 C C . PRO A 1 189 ? 11.325 -2.225 -12.114 1.00 88.44 189 PRO A C 1
ATOM 1438 O O . PRO A 1 189 ? 12.509 -1.947 -11.904 1.00 88.44 189 PRO A O 1
ATOM 1441 N N . TRP A 1 190 ? 10.361 -1.893 -11.250 1.00 88.56 190 TRP A N 1
ATOM 1442 C CA . TRP A 1 190 ? 10.563 -1.369 -9.897 1.00 88.56 190 TRP A CA 1
ATOM 1443 C C . TRP A 1 190 ? 10.426 -2.452 -8.808 1.00 88.56 190 TRP A C 1
ATOM 1445 O O . TRP A 1 190 ? 10.698 -2.169 -7.634 1.00 88.56 190 TRP A O 1
ATOM 1455 N N . GLU A 1 191 ? 10.035 -3.676 -9.162 1.00 88.44 191 GLU A N 1
ATOM 1456 C CA . GLU A 1 191 ? 9.899 -4.804 -8.238 1.00 88.44 191 GLU A CA 1
ATOM 1457 C C . GLU A 1 191 ? 11.227 -5.549 -8.104 1.00 88.44 191 GLU A C 1
ATOM 1459 O O . GLU A 1 191 ? 11.786 -6.048 -9.079 1.00 88.44 191 GLU A O 1
ATOM 1464 N N . VAL A 1 192 ? 11.745 -5.634 -6.878 1.00 87.31 192 VAL A N 1
ATOM 1465 C CA . VAL A 1 192 ? 12.930 -6.453 -6.604 1.00 87.31 192 VAL A CA 1
ATOM 1466 C C . VAL A 1 192 ? 12.464 -7.885 -6.360 1.00 87.31 192 VAL A C 1
ATOM 1468 O O . VAL A 1 192 ? 11.657 -8.121 -5.463 1.00 87.31 192 VAL A O 1
ATOM 1471 N N . ALA A 1 193 ? 12.990 -8.837 -7.133 1.00 86.44 193 ALA A N 1
ATOM 1472 C CA . ALA A 1 193 ? 12.631 -10.249 -7.010 1.00 86.44 193 ALA A CA 1
ATOM 1473 C C . ALA A 1 193 ? 12.796 -10.774 -5.567 1.00 86.44 193 ALA A C 1
ATOM 1475 O O . ALA A 1 193 ? 13.758 -10.428 -4.878 1.00 86.44 193 ALA A O 1
ATOM 1476 N N . GLY A 1 194 ? 11.854 -11.615 -5.125 1.00 86.81 194 GLY A N 1
ATOM 1477 C CA . GLY A 1 194 ? 11.848 -12.231 -3.790 1.00 86.81 194 GLY A CA 1
ATOM 1478 C C . GLY A 1 194 ? 11.371 -11.321 -2.649 1.00 86.81 194 GLY A C 1
ATOM 1479 O O . GLY A 1 194 ? 11.424 -11.718 -1.487 1.00 86.81 194 GLY A O 1
ATOM 1480 N N . ARG A 1 195 ? 10.903 -10.096 -2.933 1.00 91.56 195 ARG A N 1
ATOM 1481 C CA . ARG A 1 195 ? 10.425 -9.175 -1.889 1.00 91.56 195 ARG A CA 1
ATOM 1482 C C . ARG A 1 195 ? 9.154 -9.661 -1.191 1.00 91.56 195 ARG A C 1
ATOM 1484 O O . ARG A 1 195 ? 9.088 -9.575 0.032 1.00 91.56 195 ARG A O 1
ATOM 1491 N N . CYS A 1 196 ? 8.167 -10.165 -1.932 1.00 90.12 196 CYS A N 1
ATOM 1492 C CA . CYS A 1 196 ? 6.945 -10.699 -1.324 1.00 90.12 196 CYS A CA 1
ATOM 1493 C C . CYS A 1 196 ? 7.208 -11.969 -0.504 1.00 90.12 196 CYS A C 1
ATOM 1495 O O . CYS A 1 196 ? 6.665 -12.083 0.594 1.00 90.12 196 CYS A O 1
ATOM 1497 N N . ASP A 1 197 ? 8.108 -12.847 -0.957 1.00 91.81 197 ASP A N 1
ATOM 1498 C CA . ASP A 1 197 ? 8.564 -13.998 -0.165 1.00 91.81 197 ASP A CA 1
ATOM 1499 C C . ASP A 1 197 ? 9.191 -13.540 1.154 1.00 91.81 197 ASP A C 1
ATOM 1501 O O . ASP A 1 197 ? 8.773 -13.964 2.231 1.00 91.81 197 ASP A O 1
ATOM 1505 N N . GLN A 1 198 ? 10.124 -12.582 1.089 1.00 94.44 198 GLN A N 1
ATOM 1506 C CA . GLN A 1 198 ? 10.753 -12.012 2.280 1.00 94.44 198 GLN A CA 1
ATOM 1507 C C . GLN A 1 198 ? 9.718 -11.408 3.241 1.00 94.44 198 GLN A C 1
ATOM 1509 O O . GLN A 1 198 ? 9.829 -11.580 4.455 1.00 94.44 198 GLN A O 1
ATOM 1514 N N . TYR A 1 199 ? 8.724 -10.680 2.729 1.00 94.62 199 TYR A N 1
ATOM 1515 C CA . TYR A 1 199 ? 7.649 -10.143 3.558 1.00 94.62 199 TYR A CA 1
ATOM 1516 C C . TYR A 1 199 ? 6.825 -11.249 4.217 1.00 94.62 199 TYR A C 1
ATOM 1518 O O . TYR A 1 199 ? 6.615 -11.189 5.427 1.00 94.62 199 TYR A O 1
ATOM 1526 N N . SER A 1 200 ? 6.406 -12.263 3.458 1.00 93.88 200 SER A N 1
ATOM 1527 C CA . SER A 1 200 ? 5.620 -13.376 3.991 1.00 93.88 200 SER A CA 1
ATOM 1528 C C . SER A 1 200 ? 6.384 -14.132 5.078 1.00 93.88 200 SER A C 1
ATOM 1530 O O . SER A 1 200 ? 5.838 -14.374 6.154 1.00 93.88 200 SER A O 1
ATOM 1532 N N . GLU A 1 201 ? 7.674 -14.411 4.871 1.00 95.31 201 GLU A N 1
ATOM 1533 C CA . GLU A 1 201 ? 8.535 -15.037 5.881 1.00 95.31 201 GLU A CA 1
ATOM 1534 C C . GLU A 1 201 ? 8.636 -14.193 7.159 1.00 95.31 201 GLU A C 1
ATOM 1536 O O . GLU A 1 201 ? 8.492 -14.713 8.269 1.00 95.31 201 GLU A O 1
ATOM 1541 N N . ILE A 1 202 ? 8.865 -12.882 7.020 1.00 96.81 202 ILE A N 1
ATOM 1542 C CA . ILE A 1 202 ? 8.969 -11.957 8.155 1.00 96.81 202 ILE A CA 1
ATOM 1543 C C . ILE A 1 202 ? 7.652 -11.901 8.932 1.00 96.81 202 ILE A C 1
ATOM 1545 O O . ILE A 1 202 ? 7.667 -12.027 10.157 1.00 96.81 202 ILE A O 1
ATOM 1549 N N . PHE A 1 203 ? 6.524 -11.715 8.246 1.00 95.62 203 PHE A N 1
ATOM 1550 C CA . PHE A 1 203 ? 5.221 -11.572 8.890 1.00 95.62 203 PHE A CA 1
ATOM 1551 C C . PHE A 1 203 ? 4.760 -12.880 9.526 1.00 95.62 203 PHE A C 1
ATOM 1553 O O . PHE A 1 203 ? 4.335 -12.860 10.679 1.00 95.62 203 PHE A O 1
ATOM 1560 N N . THR A 1 204 ? 4.963 -14.016 8.854 1.00 95.19 204 THR A N 1
ATOM 1561 C CA . THR A 1 204 ? 4.726 -15.349 9.429 1.00 95.19 204 THR A CA 1
ATOM 1562 C C . THR A 1 204 ? 5.528 -15.538 10.711 1.00 95.19 204 THR A C 1
ATOM 1564 O O . THR A 1 204 ? 4.967 -15.868 11.755 1.00 95.19 204 THR A O 1
ATOM 1567 N N . ARG A 1 205 ? 6.843 -15.281 10.668 1.00 96.81 205 ARG A N 1
ATOM 1568 C CA . ARG A 1 205 ? 7.724 -15.424 11.835 1.00 96.81 205 ARG A CA 1
ATOM 1569 C C . ARG A 1 205 ? 7.308 -14.521 12.996 1.00 96.81 205 ARG A C 1
ATOM 1571 O O . ARG A 1 205 ? 7.448 -14.918 14.149 1.00 96.81 205 ARG A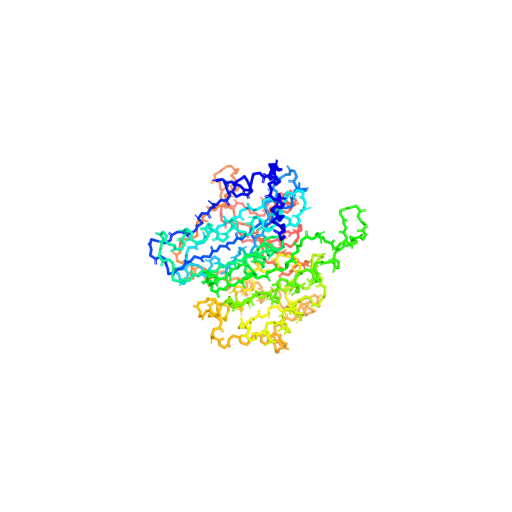 O 1
ATOM 1578 N N . ASN A 1 206 ? 6.820 -13.321 12.698 1.00 96.44 206 ASN A N 1
ATOM 1579 C CA . ASN A 1 206 ? 6.415 -12.342 13.702 1.00 96.44 206 ASN A CA 1
ATOM 1580 C C . ASN A 1 206 ? 4.966 -12.536 14.187 1.00 96.44 206 ASN A C 1
ATOM 1582 O O . ASN A 1 206 ? 4.513 -11.768 15.032 1.00 96.44 206 ASN A O 1
ATOM 1586 N N . GLY A 1 207 ? 4.234 -13.532 13.671 1.00 95.06 207 GLY A N 1
ATOM 1587 C CA . GLY A 1 207 ? 2.822 -13.745 14.002 1.00 95.06 207 GLY A CA 1
ATOM 1588 C C . GLY A 1 207 ? 1.903 -12.628 13.499 1.00 95.06 207 GLY A C 1
ATOM 1589 O O . GLY A 1 207 ? 0.822 -12.427 14.047 1.00 95.06 207 GLY A O 1
ATOM 1590 N N . ILE A 1 208 ? 2.335 -11.883 12.480 1.00 95.25 208 ILE A N 1
ATOM 1591 C CA . ILE A 1 208 ? 1.548 -10.825 11.854 1.00 95.25 208 ILE A CA 1
ATOM 1592 C C . ILE A 1 208 ? 0.600 -11.456 10.841 1.00 95.25 208 ILE A C 1
ATOM 1594 O O . ILE A 1 208 ? 1.013 -12.180 9.930 1.00 95.25 208 ILE A O 1
ATOM 1598 N N . VAL A 1 209 ? -0.682 -11.142 10.990 1.00 94.88 209 VAL A N 1
ATOM 1599 C CA . VAL A 1 209 ? -1.716 -11.522 10.032 1.00 94.88 209 VAL A CA 1
ATOM 1600 C C . VAL A 1 209 ? -1.423 -10.840 8.700 1.00 94.88 209 VAL A C 1
ATOM 1602 O O . VAL A 1 209 ? -1.344 -9.612 8.628 1.00 94.88 209 VAL A O 1
ATOM 1605 N N . HIS A 1 210 ? -1.243 -11.623 7.642 1.00 94.56 210 HIS A N 1
ATOM 1606 C CA . HIS A 1 210 ? -0.878 -11.081 6.343 1.00 94.56 210 HIS A CA 1
ATOM 1607 C C . HIS A 1 210 ? -1.467 -11.880 5.185 1.00 94.56 210 HIS A C 1
ATOM 1609 O O . HIS A 1 210 ? -1.802 -13.054 5.317 1.00 94.56 210 HIS A O 1
ATOM 1615 N N . ALA A 1 211 ? -1.562 -11.209 4.045 1.00 93.31 211 ALA A N 1
ATOM 1616 C CA . ALA A 1 211 ? -1.948 -11.760 2.762 1.00 93.31 211 ALA A CA 1
ATOM 1617 C C . ALA A 1 211 ? -0.969 -11.257 1.693 1.00 93.31 211 ALA A C 1
ATOM 1619 O O . ALA A 1 211 ? -0.469 -10.129 1.765 1.00 93.31 211 ALA A O 1
ATOM 1620 N N . THR A 1 212 ? -0.701 -12.088 0.691 1.00 91.12 212 THR A N 1
ATOM 1621 C CA . THR A 1 212 ? 0.279 -11.786 -0.355 1.00 91.12 212 THR A CA 1
ATOM 1622 C C . THR A 1 212 ? -0.323 -12.069 -1.724 1.00 91.12 212 THR A C 1
ATOM 1624 O O . THR A 1 212 ? -0.713 -13.193 -2.028 1.00 91.12 212 THR A O 1
ATOM 1627 N N . LEU A 1 213 ? -0.372 -11.043 -2.567 1.00 89.06 213 LEU A N 1
ATOM 1628 C CA . LEU A 1 213 ? -0.584 -11.166 -4.003 1.00 89.06 213 LEU A CA 1
ATOM 1629 C C . LEU A 1 213 ? 0.790 -11.270 -4.659 1.00 89.06 213 LEU A C 1
ATOM 1631 O O . LEU A 1 213 ? 1.366 -10.257 -5.055 1.00 89.06 213 LEU A O 1
ATOM 1635 N N . ASP A 1 214 ? 1.338 -12.481 -4.722 1.00 85.75 214 ASP A N 1
ATOM 1636 C CA . ASP A 1 214 ? 2.634 -12.696 -5.357 1.00 85.75 214 ASP A CA 1
ATOM 1637 C C . ASP A 1 214 ? 2.464 -13.071 -6.824 1.00 85.75 214 ASP A C 1
ATOM 1639 O O . ASP A 1 214 ? 1.967 -14.145 -7.169 1.00 85.75 214 ASP A O 1
ATOM 1643 N N . SER A 1 215 ? 2.891 -12.154 -7.686 1.00 79.62 215 SER A N 1
ATOM 1644 C CA . SER A 1 215 ? 3.142 -12.396 -9.097 1.00 79.62 215 SER A CA 1
ATOM 1645 C C . SER A 1 215 ? 2.003 -13.138 -9.816 1.00 79.62 215 SER A C 1
ATOM 1647 O O . SER A 1 215 ? 2.258 -14.130 -10.515 1.00 79.62 215 SER A O 1
ATOM 1649 N N . PRO A 1 216 ? 0.732 -12.679 -9.709 1.00 79.19 216 PRO A N 1
ATOM 1650 C CA . PRO A 1 216 ? -0.355 -13.312 -10.442 1.00 79.19 216 PRO A CA 1
ATOM 1651 C C . PRO A 1 216 ? -0.047 -13.281 -11.940 1.00 79.19 216 PRO A C 1
ATOM 1653 O O . PRO A 1 216 ? 0.368 -12.254 -12.476 1.00 79.19 216 PRO A O 1
ATOM 1656 N N . ARG A 1 217 ? -0.272 -14.390 -12.654 1.00 79.69 217 ARG A N 1
ATOM 1657 C CA . ARG A 1 217 ? 0.053 -14.476 -14.094 1.00 79.69 217 ARG A CA 1
ATOM 1658 C C . ARG A 1 217 ? -0.609 -13.380 -14.935 1.00 79.69 217 ARG A C 1
ATOM 1660 O O . ARG A 1 217 ? -0.032 -12.932 -15.920 1.00 79.69 217 ARG A O 1
ATOM 1667 N N . TRP A 1 218 ? -1.811 -12.968 -14.542 1.00 78.88 218 TRP A N 1
ATOM 1668 C CA . TRP A 1 218 ? -2.607 -11.935 -15.204 1.00 78.88 218 TRP A CA 1
ATOM 1669 C C . TRP A 1 218 ? -2.205 -10.505 -14.800 1.00 78.88 218 TRP A C 1
ATOM 1671 O O . TRP A 1 218 ? -2.602 -9.551 -15.463 1.00 78.88 218 TRP A O 1
ATOM 1681 N N . ALA A 1 219 ? -1.443 -10.342 -13.717 1.00 82.06 219 ALA A N 1
ATOM 1682 C CA . ALA A 1 219 ? -1.106 -9.056 -13.123 1.00 82.06 219 ALA A CA 1
ATOM 1683 C C . ALA A 1 219 ? 0.352 -8.715 -13.446 1.00 82.06 219 ALA A C 1
ATOM 1685 O O . ALA A 1 219 ? 1.282 -9.246 -12.832 1.00 82.06 219 ALA A O 1
ATOM 1686 N N . LYS A 1 220 ? 0.547 -7.847 -14.441 1.00 86.94 220 LYS A N 1
ATOM 1687 C CA . LYS A 1 220 ? 1.874 -7.465 -14.930 1.00 86.94 220 LYS A CA 1
ATOM 1688 C C . LYS A 1 220 ? 2.117 -5.968 -14.841 1.00 86.94 220 LYS A C 1
ATOM 1690 O O . LYS A 1 220 ? 1.232 -5.163 -15.125 1.00 86.94 220 LYS A O 1
ATOM 1695 N N . GLY A 1 221 ? 3.359 -5.618 -14.540 1.00 87.81 221 GLY A N 1
ATOM 1696 C CA . GLY A 1 221 ? 3.841 -4.250 -14.492 1.00 87.81 221 GLY A CA 1
ATOM 1697 C C . GLY A 1 221 ? 3.504 -3.519 -13.195 1.00 87.81 221 GLY A C 1
ATOM 1698 O O . GLY A 1 221 ? 2.790 -4.002 -12.319 1.00 87.81 221 GLY A O 1
ATOM 1699 N N . HIS A 1 222 ? 4.032 -2.303 -13.101 1.00 88.00 222 HIS A N 1
ATOM 1700 C CA . HIS A 1 222 ? 4.081 -1.523 -11.864 1.00 88.00 222 HIS A CA 1
ATOM 1701 C C . HIS A 1 222 ? 2.723 -1.107 -11.288 1.00 88.00 222 HIS A C 1
ATOM 1703 O O . HIS A 1 222 ? 2.584 -0.870 -10.091 1.00 88.00 222 HIS A O 1
ATOM 1709 N N . PHE A 1 223 ? 1.711 -1.013 -12.146 1.00 85.25 223 PHE A N 1
ATOM 1710 C CA . PHE A 1 223 ? 0.383 -0.519 -11.784 1.00 85.25 223 PHE A CA 1
ATOM 1711 C C . PHE A 1 223 ? -0.665 -1.630 -11.729 1.00 85.25 223 PHE A C 1
ATOM 1713 O O . PHE A 1 223 ? -1.858 -1.356 -11.670 1.00 85.25 223 PHE A O 1
ATOM 1720 N N . ALA A 1 224 ? -0.246 -2.894 -11.725 1.00 87.31 224 ALA A N 1
ATOM 1721 C CA . ALA A 1 224 ? -1.164 -4.024 -11.772 1.00 87.31 224 ALA A CA 1
ATOM 1722 C C . ALA A 1 224 ? -2.180 -4.061 -10.609 1.00 87.31 224 ALA A C 1
ATOM 1724 O O . ALA A 1 224 ? -3.278 -4.587 -10.787 1.00 87.31 224 ALA A O 1
ATOM 1725 N N . PHE A 1 225 ? -1.881 -3.446 -9.457 1.00 87.50 225 PHE A N 1
ATOM 1726 C CA . PHE A 1 225 ? -2.826 -3.359 -8.334 1.00 87.50 225 PHE A CA 1
ATOM 1727 C C . PHE A 1 225 ? -4.098 -2.560 -8.669 1.00 87.50 225 PHE A C 1
ATOM 1729 O O . PHE A 1 225 ? -5.163 -2.845 -8.130 1.00 87.50 225 PHE A O 1
ATOM 1736 N N . SER A 1 226 ? -4.025 -1.576 -9.570 1.00 83.44 226 SER A N 1
ATOM 1737 C CA . SER A 1 226 ? -5.181 -0.739 -9.923 1.00 83.44 226 SER A CA 1
ATOM 1738 C C . SER A 1 226 ? -6.083 -1.367 -10.995 1.00 83.44 226 SER A C 1
ATOM 1740 O O . SER A 1 226 ? -7.152 -0.825 -11.298 1.00 83.44 226 SER A O 1
ATOM 1742 N N . HIS A 1 227 ? -5.701 -2.520 -11.561 1.00 83.56 227 HIS A N 1
ATOM 1743 C CA . HIS A 1 227 ? -6.463 -3.167 -12.628 1.00 83.56 227 HIS A CA 1
ATOM 1744 C C . HIS A 1 227 ? -7.849 -3.629 -12.168 1.00 83.56 227 HIS A C 1
ATOM 1746 O O . HIS A 1 227 ? -8.013 -4.266 -11.128 1.00 83.56 227 HIS A O 1
ATOM 1752 N N . ALA A 1 228 ? -8.843 -3.436 -13.042 1.00 82.31 228 ALA A N 1
ATOM 1753 C CA . ALA A 1 228 ? -10.205 -3.940 -12.850 1.00 82.31 228 ALA A CA 1
ATOM 1754 C C . ALA A 1 228 ? -10.262 -5.462 -12.633 1.00 82.31 228 ALA A C 1
ATOM 1756 O O . ALA A 1 228 ? -11.153 -5.961 -11.955 1.00 82.31 228 ALA A O 1
ATOM 1757 N N . TYR A 1 229 ? -9.288 -6.206 -13.166 1.00 83.06 229 TYR A N 1
ATOM 1758 C CA . TYR A 1 229 ? -9.210 -7.650 -12.971 1.00 83.06 229 TYR A CA 1
ATOM 1759 C C . TYR A 1 229 ? -9.081 -8.036 -11.490 1.00 83.06 229 TYR A C 1
ATOM 1761 O O . TYR A 1 229 ? -9.725 -8.996 -11.065 1.00 83.06 229 TYR A O 1
ATOM 1769 N N . LEU A 1 230 ? -8.315 -7.270 -10.699 1.00 83.88 230 LEU A N 1
ATOM 1770 C CA . LEU A 1 230 ? -8.203 -7.479 -9.254 1.00 83.88 230 LEU A CA 1
ATOM 1771 C C . LEU A 1 230 ? -9.584 -7.360 -8.591 1.00 83.88 230 LEU A C 1
ATOM 1773 O O . LEU A 1 230 ? -9.999 -8.247 -7.851 1.00 83.88 230 LEU A O 1
ATOM 1777 N N . ALA A 1 231 ? -10.328 -6.306 -8.939 1.00 83.94 231 ALA A N 1
ATOM 1778 C CA . ALA A 1 231 ? -11.677 -6.053 -8.436 1.00 83.94 231 ALA A CA 1
ATOM 1779 C C . ALA A 1 231 ? -12.712 -7.096 -8.889 1.00 83.94 231 ALA A C 1
ATOM 1781 O O . ALA A 1 231 ? -13.697 -7.332 -8.202 1.00 83.94 231 ALA A O 1
ATOM 1782 N N . ASN A 1 232 ? -12.523 -7.729 -10.042 1.00 83.50 232 ASN A N 1
ATOM 1783 C CA . ASN A 1 232 ? -13.489 -8.710 -10.536 1.00 83.50 232 ASN A CA 1
ATOM 1784 C C . ASN A 1 232 ? -13.264 -10.106 -9.951 1.00 83.50 232 ASN A C 1
ATOM 1786 O O . ASN A 1 232 ? -14.219 -10.862 -9.811 1.00 83.50 232 ASN A O 1
ATOM 1790 N N . ASN A 1 233 ? -12.018 -10.455 -9.626 1.00 82.88 233 ASN A N 1
ATOM 1791 C CA . ASN A 1 233 ? -11.660 -11.828 -9.261 1.00 82.88 233 ASN A CA 1
ATOM 1792 C C . ASN A 1 233 ? -11.299 -12.000 -7.783 1.00 82.88 233 ASN A C 1
ATOM 1794 O O . ASN A 1 233 ? -11.375 -13.114 -7.275 1.00 82.88 233 ASN A O 1
ATOM 1798 N N . TYR A 1 234 ? -10.905 -10.923 -7.098 1.00 86.62 234 TYR A N 1
ATOM 1799 C CA . TYR A 1 234 ? -10.398 -10.985 -5.723 1.00 86.62 234 TYR A CA 1
ATOM 1800 C C . TYR A 1 234 ? -11.126 -10.042 -4.770 1.00 86.62 234 TYR A C 1
ATOM 1802 O O . TYR A 1 234 ? -10.716 -9.927 -3.618 1.00 86.62 234 TYR A O 1
ATOM 1810 N N . TYR A 1 235 ? -12.190 -9.368 -5.221 1.00 89.75 235 TYR A N 1
ATOM 1811 C CA . TYR A 1 235 ? -12.861 -8.364 -4.402 1.00 89.75 235 TYR A CA 1
ATOM 1812 C C . TYR A 1 235 ? -13.377 -8.926 -3.089 1.00 89.75 235 TYR A C 1
ATOM 1814 O O . TYR A 1 235 ? -13.005 -8.390 -2.056 1.00 89.75 235 TYR A O 1
ATOM 1822 N N . ASP A 1 236 ? -14.142 -10.017 -3.114 1.00 90.00 236 ASP A N 1
ATOM 1823 C CA . ASP A 1 236 ? -14.745 -10.564 -1.895 1.00 90.00 236 ASP A CA 1
ATOM 1824 C C . ASP A 1 236 ? -13.665 -10.941 -0.866 1.00 90.00 236 ASP A C 1
ATOM 1826 O O . ASP A 1 236 ? -13.716 -10.499 0.277 1.00 90.00 236 ASP A O 1
ATOM 1830 N N . CYS A 1 237 ? -12.619 -11.650 -1.307 1.00 90.06 237 CYS A N 1
ATOM 1831 C CA . CYS A 1 237 ? -11.499 -12.079 -0.459 1.00 90.06 237 CYS A CA 1
ATOM 1832 C C . CYS A 1 237 ? -10.734 -10.887 0.137 1.00 90.06 237 CYS A C 1
ATOM 1834 O O . CYS A 1 237 ? -10.500 -10.817 1.343 1.00 90.06 237 CYS A O 1
ATOM 1836 N N . LEU A 1 238 ? -10.340 -9.922 -0.703 1.00 91.88 238 LEU A N 1
ATOM 1837 C CA . LEU A 1 238 ? -9.566 -8.766 -0.254 1.00 91.88 238 LEU A CA 1
ATOM 1838 C C . LEU A 1 238 ? -10.420 -7.810 0.581 1.00 91.88 238 LEU A C 1
ATOM 1840 O O . LEU A 1 238 ? -9.929 -7.270 1.565 1.00 91.88 238 LEU A O 1
ATOM 1844 N N . SER A 1 239 ? -11.690 -7.616 0.227 1.00 92.75 239 SER A N 1
ATOM 1845 C CA . SER A 1 239 ? -12.636 -6.820 1.010 1.00 92.75 239 SER A CA 1
ATOM 1846 C C . SER A 1 239 ? -12.828 -7.430 2.393 1.00 92.75 239 SER A C 1
ATOM 1848 O O . SER A 1 239 ? -12.783 -6.711 3.385 1.00 92.75 239 SER A O 1
ATOM 1850 N N . GLU A 1 240 ? -12.968 -8.754 2.484 1.00 91.56 240 GLU A N 1
ATOM 1851 C CA . GLU A 1 240 ? -13.049 -9.451 3.764 1.00 91.56 240 GLU A CA 1
ATOM 1852 C C . GLU A 1 240 ? -11.779 -9.250 4.601 1.00 91.56 240 GLU A C 1
ATOM 1854 O O . GLU A 1 240 ? -11.864 -8.858 5.767 1.00 91.56 240 GLU A O 1
ATOM 1859 N N . PHE A 1 241 ? -10.602 -9.443 3.995 1.00 92.81 241 PHE A N 1
ATOM 1860 C CA . PHE A 1 241 ? -9.319 -9.210 4.657 1.00 92.81 241 PHE A CA 1
ATOM 1861 C C . PHE A 1 241 ? -9.216 -7.776 5.201 1.00 92.81 241 PHE A C 1
ATOM 1863 O O . PHE A 1 241 ? -8.880 -7.582 6.370 1.00 92.81 241 PHE A O 1
ATOM 1870 N N . LEU A 1 242 ? -9.544 -6.770 4.385 1.00 93.19 242 LEU A N 1
ATOM 1871 C CA . LEU A 1 242 ? -9.467 -5.359 4.769 1.00 93.19 242 LEU A CA 1
ATOM 1872 C C . LEU A 1 242 ? -10.488 -4.981 5.855 1.00 93.19 242 LEU A C 1
ATOM 1874 O O . LEU A 1 242 ? -10.144 -4.262 6.793 1.00 93.19 242 LEU A O 1
ATOM 1878 N N . SER A 1 243 ? -11.723 -5.479 5.771 1.00 90.81 243 SER A N 1
ATOM 1879 C CA . SER A 1 243 ? -12.784 -5.161 6.736 1.00 90.81 243 SER A CA 1
ATOM 1880 C C . SER A 1 243 ? -12.577 -5.851 8.089 1.00 90.81 243 SER A C 1
ATOM 1882 O O . SER A 1 243 ? -12.879 -5.274 9.136 1.00 90.81 243 SER A O 1
ATOM 1884 N N . GLN A 1 244 ? -12.022 -7.067 8.101 1.00 86.94 244 GLN A N 1
ATOM 1885 C CA . GLN A 1 244 ? -11.813 -7.847 9.327 1.00 86.94 244 GLN A CA 1
ATOM 1886 C C . GLN A 1 244 ? -10.420 -7.663 9.954 1.00 86.94 244 GLN A C 1
ATOM 1888 O O . GLN A 1 244 ? -10.114 -8.304 10.959 1.00 86.94 244 GLN A O 1
ATOM 1893 N N . GLY A 1 245 ? -9.555 -6.814 9.387 1.00 78.25 245 GLY A N 1
ATOM 1894 C CA . GLY A 1 245 ? -8.164 -6.689 9.845 1.00 78.25 245 GLY A CA 1
ATOM 1895 C C . GLY A 1 245 ? -7.378 -7.997 9.692 1.00 78.25 245 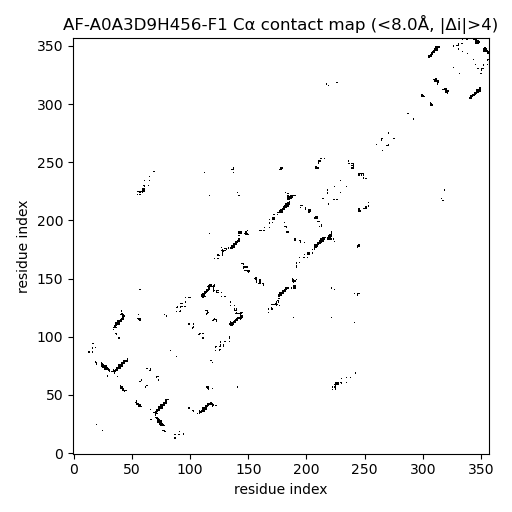GLY A C 1
ATOM 1896 O O . GLY A 1 245 ? -6.571 -8.348 10.549 1.00 78.25 245 GLY A O 1
ATOM 1897 N N . GLY A 1 246 ? -7.679 -8.748 8.632 1.00 69.88 246 GLY A N 1
ATOM 1898 C CA . GLY A 1 246 ? -7.042 -10.008 8.268 1.00 69.88 246 GLY A CA 1
ATOM 1899 C C . GLY A 1 246 ? -7.497 -11.253 9.037 1.00 69.88 246 GLY A C 1
ATOM 1900 O O . GLY A 1 246 ? -6.966 -12.329 8.787 1.00 69.88 246 GLY A O 1
ATOM 1901 N N . ALA A 1 247 ? -8.481 -11.154 9.936 1.00 62.72 247 ALA A N 1
ATOM 1902 C CA . ALA A 1 247 ? -9.021 -12.323 10.644 1.00 62.72 247 ALA A CA 1
ATOM 1903 C C . ALA A 1 247 ? -9.811 -13.297 9.738 1.00 62.72 247 ALA A C 1
ATOM 1905 O O . ALA A 1 247 ? -10.094 -14.421 10.154 1.00 62.72 247 ALA A O 1
ATOM 1906 N N . GLY A 1 248 ? -10.155 -12.878 8.516 1.00 60.75 248 GLY A N 1
ATOM 1907 C CA . GLY A 1 248 ? -10.842 -13.704 7.525 1.00 60.75 248 GLY A CA 1
ATOM 1908 C C . GLY A 1 248 ? -9.915 -14.714 6.847 1.00 60.75 248 GLY A C 1
ATOM 1909 O O . GLY A 1 248 ? -8.729 -14.456 6.635 1.00 60.75 248 GLY A O 1
ATOM 1910 N N . SER A 1 249 ? -10.463 -15.865 6.454 1.00 54.41 249 SER A N 1
ATOM 1911 C CA . SER A 1 249 ? -9.736 -16.949 5.779 1.00 54.41 249 SER A CA 1
ATOM 1912 C C . SER A 1 249 ? -9.495 -16.656 4.293 1.00 54.41 249 SER A C 1
ATOM 1914 O O . SER A 1 249 ? -9.783 -17.495 3.438 1.00 54.41 249 SER A O 1
ATOM 1916 N N . CYS A 1 250 ? -8.997 -15.460 3.965 1.00 64.62 250 CYS A N 1
ATOM 1917 C CA . CYS A 1 250 ? -8.589 -15.126 2.604 1.00 64.62 250 CYS A CA 1
ATOM 1918 C C . CYS A 1 250 ? -7.284 -15.871 2.284 1.00 64.62 250 CYS A C 1
ATOM 1920 O O . CYS A 1 250 ? -6.186 -15.319 2.312 1.00 64.62 250 CYS A O 1
ATOM 1922 N N . GLU A 1 251 ? -7.407 -17.170 2.020 1.00 58.06 251 GLU A N 1
ATOM 1923 C CA . GLU A 1 251 ? -6.331 -17.980 1.477 1.00 58.06 251 GLU A CA 1
ATOM 1924 C C . GLU A 1 251 ? -6.233 -17.644 -0.014 1.00 58.06 251 GLU A C 1
ATOM 1926 O O . GLU A 1 251 ? -6.931 -18.201 -0.863 1.00 58.06 251 GLU A O 1
ATOM 1931 N N . LEU A 1 252 ? -5.393 -16.659 -0.337 1.00 62.72 252 LEU A N 1
ATOM 1932 C CA . LEU A 1 252 ? -5.018 -16.335 -1.711 1.00 62.72 252 LEU A CA 1
ATOM 1933 C C . LEU A 1 252 ? -4.149 -17.476 -2.274 1.00 62.72 252 LEU A C 1
ATOM 1935 O O . LEU A 1 252 ? -2.973 -17.289 -2.569 1.00 62.72 252 LEU A O 1
ATOM 1939 N N . GLU A 1 253 ? -4.703 -18.682 -2.436 1.00 45.16 253 GLU A N 1
ATOM 1940 C CA . GLU A 1 253 ? -4.060 -19.773 -3.175 1.00 45.16 253 GLU A CA 1
ATOM 1941 C C . GLU A 1 253 ? -4.105 -19.466 -4.685 1.00 45.16 253 GLU A C 1
ATOM 1943 O O . GLU A 1 253 ? -4.787 -20.094 -5.499 1.00 45.16 253 GLU A O 1
ATOM 1948 N N . LEU A 1 254 ? -3.319 -18.466 -5.084 1.00 49.44 254 LEU A N 1
ATOM 1949 C CA . LEU A 1 254 ? -3.094 -18.068 -6.474 1.00 49.44 254 LEU A CA 1
ATOM 1950 C C . LEU A 1 254 ? -2.436 -19.183 -7.305 1.00 49.44 254 LEU A C 1
ATOM 1952 O O . LEU A 1 254 ? -2.485 -19.157 -8.535 1.00 49.44 254 LEU A O 1
ATOM 1956 N N . SER A 1 255 ? -1.858 -20.195 -6.652 1.00 39.91 255 SER A N 1
ATOM 1957 C CA . SER A 1 255 ? -1.188 -21.325 -7.298 1.00 39.91 255 SER A CA 1
ATOM 1958 C C . SER A 1 255 ? -2.147 -22.352 -7.927 1.00 39.91 255 SER A C 1
ATOM 1960 O O . SER A 1 255 ? -1.703 -23.157 -8.753 1.00 39.91 255 SER A O 1
ATOM 1962 N N . LYS A 1 256 ? -3.455 -22.334 -7.601 1.00 38.66 256 LYS A N 1
ATOM 1963 C CA . LYS A 1 256 ? -4.414 -23.375 -8.041 1.00 38.66 256 LYS A CA 1
ATOM 1964 C C . LYS A 1 256 ? -5.453 -22.956 -9.083 1.00 38.66 256 LYS A C 1
ATOM 1966 O O . LYS A 1 256 ? -6.100 -23.838 -9.650 1.00 38.66 256 LYS A O 1
ATOM 1971 N N . GLN A 1 257 ? -5.585 -21.677 -9.439 1.00 43.78 257 GLN A N 1
ATOM 1972 C CA . GLN A 1 257 ? -6.466 -21.273 -10.548 1.00 43.78 257 GLN A CA 1
ATOM 1973 C C . GLN A 1 257 ? -5.821 -21.572 -11.918 1.00 43.78 257 GLN A C 1
ATOM 1975 O O . GLN A 1 257 ? -5.351 -20.691 -12.629 1.00 43.78 257 GLN A O 1
ATOM 1980 N N . LYS A 1 258 ? -5.808 -22.856 -12.302 1.00 38.78 258 LYS A N 1
ATOM 1981 C CA . LYS A 1 258 ? -5.343 -23.357 -13.611 1.00 38.78 258 LYS A CA 1
ATOM 1982 C C . LYS A 1 258 ? -6.355 -23.187 -14.759 1.00 38.78 258 LYS A C 1
ATOM 1984 O O . LYS A 1 258 ? -6.020 -23.530 -15.886 1.00 38.78 258 LYS A O 1
ATOM 1989 N N . ASN A 1 259 ? -7.561 -22.674 -14.498 1.00 36.53 259 ASN A N 1
ATOM 1990 C CA . ASN A 1 259 ? -8.702 -22.794 -15.423 1.00 36.53 259 ASN A CA 1
ATOM 1991 C C . ASN A 1 259 ? -9.238 -21.477 -16.006 1.00 36.53 259 ASN A C 1
ATOM 1993 O O . ASN A 1 259 ? -10.369 -21.444 -16.487 1.00 36.53 259 ASN A O 1
ATOM 1997 N N . LEU A 1 260 ? -8.459 -20.398 -16.006 1.00 42.94 260 LEU A N 1
ATOM 1998 C CA . LEU A 1 260 ? -8.832 -19.198 -16.758 1.00 42.94 260 LEU A CA 1
ATOM 1999 C C . LEU A 1 260 ? -8.136 -19.234 -18.116 1.00 42.94 260 LEU A C 1
ATOM 2001 O O . LEU A 1 260 ? -6.954 -19.571 -18.185 1.00 42.94 260 LEU A O 1
ATOM 2005 N N . ILE A 1 261 ? -8.917 -18.965 -19.169 1.00 41.91 261 ILE A N 1
ATOM 2006 C CA . ILE A 1 261 ? -8.523 -19.005 -20.584 1.00 41.91 261 ILE A CA 1
ATOM 2007 C C . ILE A 1 261 ? -7.122 -18.420 -20.710 1.00 41.91 261 ILE A C 1
ATOM 2009 O O . ILE A 1 261 ? -6.890 -17.248 -20.409 1.00 41.91 261 ILE A O 1
ATOM 2013 N N . ASN A 1 262 ? -6.179 -19.287 -21.062 1.00 41.25 262 ASN A N 1
ATOM 2014 C CA . ASN A 1 262 ? -4.772 -18.944 -21.062 1.00 41.25 262 ASN A CA 1
ATOM 2015 C C . ASN A 1 262 ? -4.546 -17.874 -22.143 1.00 41.25 262 ASN A C 1
ATOM 2017 O O . ASN A 1 262 ? -5.065 -18.012 -23.251 1.00 41.25 262 ASN A O 1
ATOM 2021 N N . HIS A 1 263 ? -3.771 -16.827 -21.850 1.00 40.75 263 HIS A N 1
ATOM 2022 C CA . HIS A 1 263 ? -3.389 -15.811 -22.843 1.00 40.75 263 HIS A CA 1
ATOM 2023 C C . HIS A 1 263 ? -2.772 -16.478 -24.087 1.00 40.75 263 HIS A C 1
ATOM 2025 O O . HIS A 1 263 ? -3.056 -16.089 -25.216 1.00 40.75 263 HIS A O 1
ATOM 2031 N N . ASP A 1 264 ? -2.068 -17.599 -23.880 1.00 41.50 264 ASP A N 1
ATOM 2032 C CA . ASP A 1 264 ? -1.531 -18.438 -24.951 1.00 41.50 264 ASP A CA 1
ATOM 2033 C C . ASP A 1 264 ? -2.607 -19.016 -25.887 1.00 41.50 264 ASP A C 1
ATOM 2035 O O . ASP A 1 264 ? -2.312 -19.308 -27.039 1.00 41.50 264 ASP A O 1
ATOM 2039 N N . GLN A 1 265 ? -3.834 -19.270 -25.419 1.00 41.56 265 GLN A N 1
ATOM 2040 C CA . GLN A 1 265 ? -4.937 -19.759 -26.265 1.00 41.56 265 GLN A CA 1
ATOM 2041 C C . GLN A 1 265 ? -5.548 -18.623 -27.095 1.00 41.56 265 GLN A C 1
ATOM 2043 O O . GLN A 1 265 ? -5.945 -18.837 -28.240 1.00 41.56 265 GLN A O 1
ATOM 2048 N N . TYR A 1 266 ? -5.574 -17.403 -26.553 1.00 38.66 266 TYR A N 1
ATOM 2049 C CA . TYR A 1 266 ? -6.002 -16.211 -27.285 1.00 38.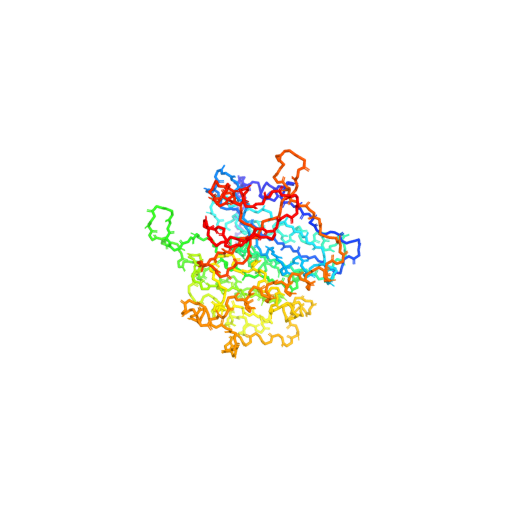66 266 TYR A CA 1
ATOM 2050 C C . TYR A 1 266 ? -4.997 -15.837 -28.388 1.00 38.66 266 TYR A C 1
ATOM 2052 O O . TYR A 1 266 ? -5.393 -15.680 -29.542 1.00 38.66 266 TYR A O 1
ATOM 2060 N N . ASP A 1 267 ? -3.695 -15.820 -28.078 1.00 42.09 267 ASP A N 1
ATOM 2061 C CA . ASP A 1 267 ? -2.632 -15.515 -29.053 1.00 42.09 267 ASP A CA 1
ATOM 2062 C C . ASP A 1 267 ? -2.488 -16.590 -30.145 1.00 42.09 267 ASP A C 1
ATOM 2064 O O . ASP A 1 267 ? -2.062 -16.299 -31.264 1.00 42.09 267 ASP A O 1
ATOM 2068 N N . ARG A 1 268 ? -2.902 -17.833 -29.860 1.00 49.94 268 ARG A N 1
ATOM 2069 C CA . ARG A 1 268 ? -2.981 -18.923 -30.848 1.00 49.94 268 ARG A CA 1
ATOM 2070 C C . ARG A 1 268 ? -4.254 -18.909 -31.702 1.00 49.94 268 ARG A C 1
ATOM 2072 O O . ARG A 1 268 ? -4.395 -19.759 -32.576 1.00 49.94 268 ARG A O 1
ATOM 2079 N N . GLY A 1 269 ? -5.165 -17.955 -31.490 1.00 38.31 269 GLY A N 1
ATOM 2080 C CA . GLY A 1 269 ? -6.425 -17.868 -32.236 1.00 38.31 269 GLY A CA 1
ATOM 2081 C C . GLY A 1 269 ? -7.424 -18.980 -31.898 1.00 38.31 269 GLY A C 1
ATOM 2082 O O . GLY A 1 269 ? -8.332 -19.243 -32.680 1.00 38.31 269 GLY A O 1
ATOM 2083 N N . GLU A 1 270 ? -7.267 -19.634 -30.745 1.00 42.44 270 GLU A N 1
ATOM 2084 C CA . GLU A 1 270 ? -8.128 -20.734 -30.286 1.00 42.44 270 GLU A CA 1
ATOM 2085 C C . GLU A 1 270 ? -9.391 -20.226 -29.562 1.00 42.44 270 GLU A C 1
ATOM 2087 O O . GLU A 1 270 ? -10.257 -21.013 -29.182 1.00 42.44 270 GLU A O 1
ATOM 2092 N N . VAL A 1 271 ? -9.515 -18.906 -29.374 1.00 49.16 271 VAL A N 1
ATOM 2093 C CA . VAL A 1 271 ? -10.699 -18.258 -28.799 1.00 49.16 271 VAL A CA 1
ATOM 2094 C C . VAL A 1 271 ? -11.580 -17.719 -29.922 1.00 49.16 271 VAL A C 1
ATOM 2096 O O . VAL A 1 271 ? -11.161 -16.881 -30.720 1.00 49.16 271 VAL A O 1
ATOM 2099 N N . ASP A 1 272 ? -12.826 -18.181 -29.948 1.00 52.53 272 ASP A N 1
ATOM 2100 C CA . ASP A 1 272 ? -13.866 -17.653 -30.823 1.00 52.53 272 ASP A CA 1
ATOM 2101 C C . ASP A 1 272 ? -14.095 -16.158 -30.526 1.00 52.53 272 ASP A C 1
ATOM 2103 O O . ASP A 1 272 ? -14.561 -15.774 -29.446 1.00 52.53 272 ASP A O 1
ATOM 2107 N N . ARG A 1 273 ? -13.731 -15.309 -31.494 1.00 46.78 273 ARG A N 1
ATOM 2108 C CA . ARG A 1 273 ? -13.808 -13.844 -31.401 1.00 46.78 273 ARG A CA 1
ATOM 2109 C C . ARG A 1 273 ? -15.235 -13.348 -31.178 1.00 46.78 273 ARG A C 1
ATOM 2111 O O . ARG A 1 273 ? -15.421 -12.341 -30.498 1.00 46.78 273 ARG A O 1
ATOM 2118 N N . GLU A 1 274 ? -16.229 -14.059 -31.702 1.00 43.38 274 GLU A N 1
ATOM 2119 C CA . GLU A 1 274 ? -17.642 -13.726 -31.528 1.00 43.38 274 GLU A CA 1
ATOM 2120 C C . GLU A 1 274 ? -18.081 -14.005 -30.086 1.00 43.38 274 GLU A C 1
ATOM 2122 O O . GLU A 1 274 ? -18.719 -13.173 -29.441 1.00 43.38 274 GLU A O 1
ATOM 2127 N N . LYS A 1 275 ? -17.619 -15.122 -29.521 1.00 43.12 275 LYS A N 1
ATOM 2128 C CA . LYS A 1 275 ? -17.868 -15.492 -28.123 1.00 43.12 275 LYS A CA 1
ATOM 2129 C C . LYS A 1 275 ? -17.159 -14.559 -27.133 1.00 43.12 275 LYS A C 1
ATOM 2131 O O . LYS A 1 275 ? -17.697 -14.257 -26.065 1.00 43.12 275 LYS A O 1
ATOM 2136 N N . PHE A 1 276 ? -15.976 -14.059 -27.492 1.00 44.31 276 PHE A N 1
ATOM 2137 C CA . PHE A 1 276 ? -15.255 -13.040 -26.724 1.00 44.31 276 PHE A CA 1
ATOM 2138 C C . PHE A 1 276 ? -15.995 -11.692 -26.728 1.00 44.31 276 PHE A C 1
ATOM 2140 O O . PHE A 1 276 ? -16.208 -11.108 -25.664 1.00 44.31 276 PHE A O 1
ATOM 2147 N N . ALA A 1 277 ? -16.469 -11.238 -27.893 1.00 43.66 277 ALA A N 1
ATOM 2148 C CA . ALA A 1 277 ? -17.275 -10.022 -28.020 1.00 43.66 277 ALA A CA 1
ATOM 2149 C C . ALA A 1 277 ? -18.608 -10.126 -27.255 1.00 43.66 277 ALA A C 1
ATOM 2151 O O . ALA A 1 277 ? -18.969 -9.215 -26.514 1.00 43.66 277 ALA A O 1
ATOM 2152 N N . GLN A 1 278 ? -19.296 -11.268 -27.338 1.00 41.47 278 GLN A N 1
ATOM 2153 C CA . GLN A 1 278 ? -20.509 -11.533 -26.556 1.00 41.47 278 GLN A CA 1
ATOM 2154 C C . GLN A 1 278 ? -20.240 -11.507 -25.044 1.00 41.47 278 GLN A C 1
ATOM 2156 O O . GLN A 1 278 ? -21.041 -10.971 -24.282 1.00 41.47 278 GLN A O 1
ATOM 2161 N N . THR A 1 279 ? -19.089 -12.019 -24.597 1.00 41.12 279 THR A N 1
ATOM 2162 C CA . THR A 1 279 ? -18.689 -11.970 -23.181 1.00 41.12 279 THR A CA 1
ATOM 2163 C C . THR A 1 279 ? -18.435 -10.531 -22.722 1.00 41.12 279 THR A C 1
ATOM 2165 O O . THR A 1 279 ? -18.863 -10.154 -21.633 1.00 41.12 279 THR A O 1
ATOM 2168 N N . ALA A 1 280 ? -17.807 -9.697 -23.556 1.00 41.53 280 ALA A N 1
ATOM 2169 C CA . ALA A 1 280 ? -17.612 -8.277 -23.265 1.00 41.53 280 ALA A CA 1
ATOM 2170 C C . ALA A 1 280 ? -18.946 -7.509 -23.163 1.00 41.53 280 ALA A C 1
ATOM 2172 O O . ALA A 1 280 ? -19.121 -6.718 -22.237 1.00 41.53 280 ALA A O 1
ATOM 2173 N N . ILE A 1 281 ? -19.913 -7.807 -24.040 1.00 41.66 281 ILE A N 1
ATOM 2174 C CA . ILE A 1 281 ? -21.272 -7.235 -24.009 1.00 41.66 281 ILE A CA 1
ATOM 2175 C C . ILE A 1 281 ? -22.017 -7.638 -22.723 1.00 41.66 281 ILE A C 1
ATOM 2177 O O . ILE A 1 281 ? -22.657 -6.805 -22.080 1.00 41.66 281 ILE A O 1
ATOM 2181 N N . VAL A 1 282 ? -21.901 -8.899 -22.293 1.00 39.88 282 VAL A N 1
ATOM 2182 C CA . VAL A 1 282 ? -22.506 -9.383 -21.036 1.00 39.88 282 VAL A CA 1
ATOM 2183 C C . VAL A 1 282 ? -21.876 -8.712 -19.809 1.00 39.88 282 VAL A C 1
ATOM 2185 O O . VAL A 1 282 ? -22.583 -8.373 -18.857 1.00 39.88 282 VAL A O 1
ATOM 2188 N N . LEU A 1 283 ? -20.560 -8.482 -19.825 1.00 39.12 283 LEU A N 1
ATOM 2189 C CA . LEU A 1 283 ? -19.854 -7.776 -18.753 1.00 39.12 283 LEU A CA 1
ATOM 2190 C C . LEU A 1 283 ? -20.247 -6.290 -18.681 1.00 39.12 283 LEU A C 1
ATOM 2192 O O . LEU A 1 283 ? -20.380 -5.756 -17.580 1.00 39.12 283 LEU A O 1
ATOM 2196 N N . GLU A 1 284 ? -20.511 -5.642 -19.819 1.00 42.91 284 GLU A N 1
ATOM 2197 C CA . GLU A 1 284 ? -21.061 -4.281 -19.864 1.00 42.91 284 GLU A CA 1
ATOM 2198 C C . GLU A 1 284 ? -22.495 -4.224 -19.308 1.00 42.91 284 GLU A C 1
ATOM 2200 O O . GLU A 1 284 ? -22.816 -3.337 -18.513 1.00 42.91 284 GLU A O 1
ATOM 2205 N N . GLY A 1 285 ? -23.343 -5.194 -19.668 1.00 39.03 285 GLY A N 1
ATOM 2206 C CA . GLY A 1 285 ? -24.703 -5.315 -19.132 1.00 39.03 285 GLY A CA 1
ATOM 2207 C C . GLY A 1 285 ? -24.719 -5.441 -17.606 1.00 39.03 285 GLY A C 1
ATOM 2208 O O . GLY A 1 285 ? -25.432 -4.700 -16.930 1.00 39.03 285 GLY A O 1
ATOM 2209 N N . ARG A 1 286 ? -23.848 -6.292 -17.048 1.00 37.19 286 ARG A N 1
ATOM 2210 C CA . ARG A 1 286 ? -23.693 -6.449 -15.592 1.00 37.19 286 ARG A CA 1
ATOM 2211 C C . ARG A 1 286 ? -23.140 -5.205 -14.904 1.00 37.19 286 ARG A C 1
ATOM 2213 O O . ARG A 1 286 ? -23.591 -4.870 -13.815 1.00 37.19 286 ARG A O 1
ATOM 2220 N N . ALA A 1 287 ? -22.204 -4.490 -15.528 1.00 36.34 287 ALA A N 1
ATOM 2221 C CA . ALA A 1 287 ? -21.725 -3.221 -14.986 1.00 36.34 287 ALA A CA 1
ATOM 2222 C C . ALA A 1 287 ? -22.866 -2.187 -14.896 1.00 36.34 287 ALA A C 1
ATOM 2224 O O . ALA A 1 287 ? -22.998 -1.494 -13.891 1.00 36.34 287 ALA A O 1
ATOM 2225 N N . ARG A 1 288 ? -23.758 -2.119 -15.893 1.00 39.72 288 ARG A N 1
ATOM 2226 C CA . ARG A 1 288 ? -24.930 -1.222 -15.846 1.00 39.72 288 ARG A CA 1
ATOM 2227 C C . ARG A 1 288 ? -25.917 -1.575 -14.728 1.00 39.72 288 ARG A C 1
ATOM 2229 O O . ARG A 1 288 ? -26.493 -0.661 -14.143 1.00 39.72 288 ARG A O 1
ATOM 2236 N N . GLU A 1 289 ? -26.095 -2.861 -14.424 1.00 38.38 289 GLU A N 1
ATOM 2237 C CA . GLU A 1 289 ? -26.949 -3.324 -13.319 1.00 38.38 289 GLU A CA 1
ATOM 2238 C C . GLU A 1 289 ? -26.356 -2.994 -11.943 1.00 38.38 289 GLU A C 1
ATOM 2240 O O . GLU A 1 289 ? -27.078 -2.535 -11.064 1.00 38.38 289 GLU A O 1
ATOM 2245 N N . ILE A 1 290 ? -25.041 -3.167 -11.772 1.00 38.75 290 ILE A N 1
ATOM 2246 C CA . ILE A 1 290 ? -24.339 -2.961 -10.493 1.00 38.75 290 ILE A CA 1
ATOM 2247 C C . ILE A 1 290 ? -24.264 -1.472 -10.110 1.00 38.75 290 ILE A C 1
ATOM 2249 O O . ILE A 1 290 ? -24.363 -1.131 -8.935 1.00 38.75 290 ILE A O 1
ATOM 2253 N N . PHE A 1 291 ? -24.123 -0.568 -11.084 1.00 35.53 291 PHE A N 1
ATOM 2254 C CA . PHE A 1 291 ? -23.861 0.854 -10.820 1.00 35.53 291 PHE A CA 1
ATOM 2255 C C . PHE A 1 291 ? -25.099 1.775 -10.874 1.00 35.53 291 PHE A C 1
ATOM 2257 O O . PHE A 1 291 ? -24.926 2.988 -10.976 1.00 35.53 291 PHE A O 1
ATOM 2264 N N . HIS A 1 292 ? -26.328 1.231 -10.826 1.00 35.62 292 HIS A N 1
ATOM 2265 C CA . HIS A 1 292 ? -27.619 1.944 -10.681 1.00 35.62 292 HIS A CA 1
ATOM 2266 C C . HIS A 1 292 ? -27.666 3.408 -11.190 1.00 35.62 292 HIS A C 1
ATOM 2268 O O . HIS A 1 292 ? -28.078 4.326 -10.486 1.00 35.62 292 HIS A O 1
ATOM 2274 N N . GLY A 1 293 ? -27.265 3.644 -12.443 1.00 33.22 293 GLY A N 1
ATOM 2275 C CA . GLY A 1 293 ? -27.431 4.940 -13.116 1.00 33.22 293 GLY A CA 1
ATOM 2276 C C . GLY A 1 293 ? -26.563 6.110 -12.622 1.00 33.22 293 GLY A C 1
ATOM 2277 O O . GLY A 1 293 ? -26.669 7.195 -13.191 1.00 33.22 293 GLY A O 1
ATOM 2278 N N . SER A 1 294 ? -25.675 5.932 -11.644 1.00 29.34 294 SER A N 1
ATOM 2279 C CA . SER A 1 294 ? -24.803 6.992 -11.108 1.00 29.34 294 SER A CA 1
ATOM 2280 C C . SER A 1 294 ? -23.335 6.783 -11.489 1.00 29.34 294 SER A C 1
ATOM 2282 O O . SER A 1 294 ? -22.429 6.812 -10.662 1.00 29.34 294 SER A O 1
ATOM 2284 N N . TYR A 1 295 ? -23.078 6.645 -12.792 1.00 29.58 295 TYR A N 1
ATOM 2285 C CA . TYR A 1 295 ? -21.744 6.874 -13.345 1.00 29.58 295 TYR A CA 1
ATOM 2286 C C . TYR A 1 295 ? -21.539 8.388 -13.496 1.00 29.58 295 TYR A C 1
ATOM 2288 O O . TYR A 1 295 ? -22.075 9.003 -14.421 1.00 29.58 295 TYR A O 1
ATOM 2296 N N . GLN A 1 296 ? -20.782 9.012 -12.589 1.00 26.06 296 GLN A N 1
ATOM 2297 C CA . GLN A 1 296 ? -20.324 10.386 -12.800 1.00 26.06 296 GLN A CA 1
ATOM 2298 C C . GLN A 1 296 ? -19.421 10.427 -14.040 1.00 26.06 296 GLN A C 1
ATOM 2300 O O . GLN A 1 296 ? -18.330 9.864 -14.084 1.00 26.06 296 GLN A O 1
ATOM 2305 N N . SER A 1 297 ? -19.924 11.089 -15.077 1.00 28.88 297 SER A N 1
ATOM 2306 C CA . SER A 1 297 ? -19.228 11.413 -16.317 1.00 28.88 297 SER A CA 1
ATOM 2307 C C . SER A 1 297 ? -18.000 12.294 -16.064 1.00 28.88 297 SER A C 1
ATOM 2309 O O . SER A 1 297 ? -18.141 13.351 -15.450 1.00 28.88 297 SER A O 1
ATOM 2311 N N . ILE A 1 298 ? -16.830 11.940 -16.611 1.00 28.92 298 ILE A N 1
ATOM 2312 C CA . ILE A 1 298 ? -15.632 12.804 -16.633 1.00 28.92 298 ILE A CA 1
ATOM 2313 C C . ILE A 1 298 ? -14.882 12.625 -17.973 1.00 28.92 298 ILE A C 1
ATOM 2315 O O . ILE A 1 298 ? -14.852 11.527 -18.524 1.00 28.92 298 ILE A O 1
ATOM 2319 N N . PRO A 1 299 ? -14.240 13.684 -18.497 1.00 31.31 299 PRO A N 1
ATOM 2320 C CA . PRO A 1 299 ? -14.794 14.639 -19.444 1.00 31.31 299 PRO A CA 1
ATOM 2321 C C . PRO A 1 299 ? -14.785 14.136 -20.902 1.00 31.31 299 PRO A C 1
ATOM 2323 O O . PRO A 1 299 ? -13.805 13.609 -21.429 1.00 31.31 299 PRO A O 1
ATOM 2326 N N . LEU A 1 300 ? -15.889 14.413 -21.584 1.00 34.19 300 LEU A N 1
ATOM 2327 C CA . LEU A 1 300 ? -16.093 14.212 -23.015 1.00 34.19 300 LEU A CA 1
ATOM 2328 C C . LEU A 1 300 ? -15.153 15.108 -23.842 1.00 34.19 300 LEU A C 1
ATOM 2330 O O . LEU A 1 300 ? -15.013 16.300 -23.562 1.00 34.19 300 LEU A O 1
ATOM 2334 N N . ILE A 1 301 ? -14.549 14.573 -24.909 1.00 33.97 301 ILE A N 1
ATOM 2335 C CA . ILE A 1 301 ? -13.899 15.411 -25.930 1.00 33.97 301 ILE A CA 1
ATOM 2336 C C . ILE A 1 301 ? -15.013 16.131 -26.698 1.00 33.97 301 ILE A C 1
ATOM 2338 O O . ILE A 1 301 ? -15.672 15.547 -27.555 1.00 33.97 301 ILE A O 1
ATOM 2342 N N . ARG A 1 302 ? -15.233 17.411 -26.383 1.00 29.73 302 ARG A N 1
ATOM 2343 C CA . ARG A 1 302 ? -16.239 18.244 -27.050 1.00 29.73 302 ARG A CA 1
ATOM 2344 C C . ARG A 1 302 ? -15.704 18.726 -28.401 1.00 29.73 302 ARG A C 1
ATOM 2346 O O . ARG A 1 302 ? -14.805 19.564 -28.456 1.00 29.73 302 ARG A O 1
ATOM 2353 N N . ARG A 1 303 ? -16.285 18.242 -29.499 1.00 33.72 303 ARG A N 1
ATOM 2354 C CA . ARG A 1 303 ? -16.170 18.876 -30.822 1.00 33.72 303 ARG A CA 1
ATOM 2355 C C . ARG A 1 303 ? -17.559 18.896 -31.466 1.00 33.72 303 ARG A C 1
ATOM 2357 O O . ARG A 1 303 ? -18.014 17.890 -31.994 1.00 33.72 303 ARG A O 1
ATOM 2364 N N . GLY A 1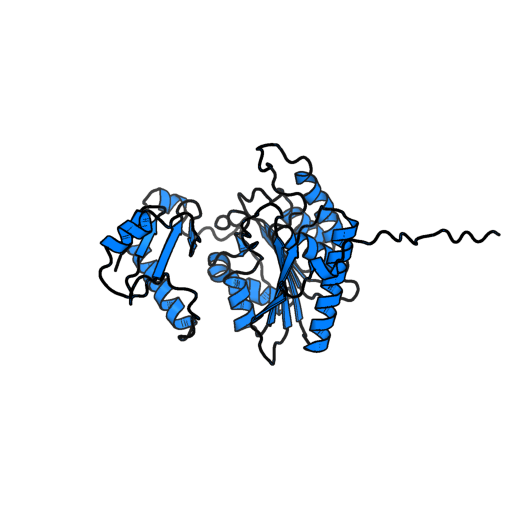 304 ? -18.251 20.032 -31.366 1.00 45.25 304 GLY A N 1
ATOM 2365 C CA . GLY A 1 304 ? -19.668 20.149 -31.741 1.00 45.25 304 GLY A CA 1
ATOM 2366 C C . GLY A 1 304 ? -20.629 19.678 -30.637 1.00 45.25 304 GLY A C 1
ATOM 2367 O O . GLY A 1 304 ? -20.307 19.779 -29.454 1.00 45.25 304 GLY A O 1
ATOM 2368 N N . THR A 1 305 ? -21.815 19.198 -31.023 1.00 29.09 305 THR A N 1
ATOM 2369 C CA . THR A 1 305 ? -22.948 18.843 -30.138 1.00 29.09 305 THR A CA 1
ATOM 2370 C C . THR A 1 305 ? -22.967 17.393 -29.637 1.00 29.09 305 THR A C 1
ATOM 2372 O O . THR A 1 305 ? -23.937 17.007 -28.993 1.00 29.09 305 THR A O 1
ATOM 2375 N N . TYR A 1 306 ? -21.939 16.582 -29.907 1.00 32.88 306 TYR A N 1
ATOM 2376 C CA . TYR A 1 306 ? -21.995 15.131 -29.675 1.00 32.88 306 TYR A CA 1
ATOM 2377 C C . TYR A 1 306 ? -21.022 14.631 -28.601 1.00 32.88 306 TYR A C 1
ATOM 2379 O O . TYR A 1 306 ? -19.936 15.185 -28.416 1.00 32.88 306 TYR A O 1
ATOM 2387 N N . ASN A 1 307 ? -21.435 13.552 -27.931 1.00 37.19 307 ASN A N 1
ATOM 2388 C CA . ASN A 1 307 ? -20.717 12.849 -26.873 1.00 37.19 307 ASN A CA 1
ATOM 2389 C C . ASN A 1 307 ? -20.262 11.470 -27.389 1.00 37.19 307 ASN A C 1
ATOM 2391 O O . ASN A 1 307 ? -21.058 10.774 -28.012 1.00 37.19 307 ASN A O 1
ATOM 2395 N N . TYR A 1 308 ? -19.011 11.070 -27.125 1.00 37.44 308 TYR A N 1
ATOM 2396 C CA . TYR A 1 308 ? -18.441 9.780 -27.559 1.00 37.44 308 TYR A CA 1
ATOM 2397 C C . TYR A 1 308 ? -17.843 9.014 -26.371 1.00 37.44 308 TYR A C 1
ATOM 2399 O O . TYR A 1 308 ? -17.232 9.633 -25.493 1.00 37.44 308 TYR A O 1
ATOM 2407 N N . LYS A 1 309 ? -17.972 7.678 -26.364 1.00 46.00 309 LYS A N 1
ATOM 2408 C CA . LYS A 1 309 ? -17.386 6.770 -25.360 1.00 46.00 309 LYS A CA 1
ATOM 2409 C C . LYS A 1 309 ? -16.316 5.891 -26.017 1.00 46.00 309 LYS A C 1
ATOM 2411 O O . LYS A 1 309 ? -16.556 5.307 -27.067 1.00 46.00 309 LYS A O 1
ATOM 2416 N N . PHE A 1 310 ? -15.132 5.799 -25.408 1.00 46.78 310 PHE A N 1
ATOM 2417 C CA . PHE A 1 310 ? -14.006 5.026 -25.947 1.00 46.78 310 PHE A CA 1
ATOM 2418 C C . PHE A 1 310 ? -13.607 3.903 -24.998 1.00 46.78 310 PHE A C 1
ATOM 2420 O O . PHE A 1 310 ? -13.257 4.168 -23.847 1.00 46.78 310 PHE A O 1
ATOM 2427 N N . PHE A 1 311 ? -13.561 2.678 -25.518 1.00 45.72 311 PHE A N 1
ATOM 2428 C CA . PHE A 1 311 ? -12.976 1.530 -24.836 1.00 45.72 311 PHE A CA 1
ATOM 2429 C C . PHE A 1 311 ? -11.759 1.056 -25.632 1.00 45.72 311 PHE A C 1
ATOM 2431 O O . PHE A 1 311 ? -11.863 0.680 -26.799 1.00 45.72 311 PHE A O 1
ATOM 2438 N N . ALA A 1 312 ? -10.581 1.110 -25.013 1.00 42.53 312 ALA A N 1
ATOM 2439 C CA . ALA A 1 312 ? -9.348 0.631 -25.623 1.00 42.53 312 ALA A CA 1
ATOM 2440 C C . ALA A 1 312 ? -8.896 -0.656 -24.929 1.00 42.53 312 ALA A C 1
ATOM 2442 O O . ALA A 1 312 ? -8.772 -0.708 -23.701 1.00 42.53 312 ALA A O 1
ATOM 2443 N N . TYR A 1 313 ? -8.649 -1.680 -25.740 1.00 40.41 313 TYR A N 1
ATOM 2444 C CA . TYR A 1 313 ? -8.000 -2.913 -25.327 1.00 40.41 313 TYR A CA 1
ATOM 2445 C C . TYR A 1 313 ? -6.531 -2.859 -25.757 1.00 40.41 313 TYR A C 1
ATOM 2447 O O . TYR A 1 313 ? -6.208 -2.553 -26.910 1.00 40.41 313 TYR A O 1
ATOM 2455 N N . SER A 1 314 ? -5.630 -3.123 -24.814 1.00 39.88 314 SER A N 1
ATOM 2456 C CA . SER A 1 314 ? -4.196 -3.201 -25.078 1.00 39.88 314 SER A CA 1
ATOM 2457 C C . SER A 1 314 ? -3.761 -4.668 -25.113 1.00 39.88 314 SER A C 1
ATOM 2459 O O . SER A 1 314 ? -3.676 -5.293 -24.051 1.00 39.88 314 SER A O 1
ATOM 2461 N N . PRO A 1 315 ? -3.456 -5.229 -26.299 1.00 34.97 315 PRO A N 1
ATOM 2462 C CA . PRO A 1 315 ? -3.040 -6.627 -26.415 1.00 34.97 315 PRO A CA 1
ATOM 2463 C C . PRO A 1 315 ? -1.676 -6.907 -25.763 1.00 34.97 315 PRO A C 1
ATOM 2465 O O . PRO A 1 315 ? -1.417 -8.033 -25.365 1.00 34.97 315 PRO A O 1
ATOM 2468 N N . SER A 1 316 ? -0.814 -5.899 -25.570 1.00 36.19 316 SER A N 1
ATOM 2469 C CA . SER A 1 316 ? 0.471 -6.086 -24.873 1.00 36.19 316 SER A CA 1
ATOM 2470 C C . SER A 1 316 ? 0.341 -6.195 -23.351 1.00 36.19 316 SER A C 1
ATOM 2472 O O . SER A 1 316 ? 1.277 -6.640 -22.691 1.00 36.19 316 SER A O 1
ATOM 2474 N N . THR A 1 317 ? -0.793 -5.774 -22.784 1.00 38.94 317 THR A N 1
ATOM 2475 C CA . THR A 1 317 ? -1.029 -5.749 -21.330 1.00 38.94 317 THR A CA 1
ATOM 2476 C C . THR A 1 317 ? -2.278 -6.528 -20.914 1.00 38.94 317 THR A C 1
ATOM 2478 O O . THR A 1 317 ? -2.608 -6.548 -19.731 1.00 38.94 317 THR A O 1
ATOM 2481 N N . GLY A 1 318 ? -2.991 -7.149 -21.862 1.00 36.00 318 GLY A N 1
ATOM 2482 C CA . GLY A 1 318 ? -4.204 -7.934 -21.610 1.00 36.00 318 GLY A CA 1
ATOM 2483 C C . GLY A 1 318 ? -5.340 -7.146 -20.946 1.00 36.00 318 GLY A C 1
ATOM 2484 O O . GLY A 1 318 ? -6.180 -7.734 -20.267 1.00 36.00 318 GLY A O 1
ATOM 2485 N N . SER A 1 319 ? -5.361 -5.816 -21.084 1.00 38.88 319 SER A N 1
ATOM 2486 C CA . SER A 1 319 ? -6.175 -4.940 -20.237 1.00 38.88 319 SER A CA 1
ATOM 2487 C C . SER A 1 319 ? -7.142 -4.046 -20.999 1.00 38.88 319 SER A C 1
ATOM 2489 O O . SER A 1 319 ? -6.795 -3.472 -22.033 1.00 38.88 319 SER A O 1
ATOM 2491 N N . PHE A 1 320 ? -8.327 -3.863 -20.414 1.00 37.47 320 PHE A N 1
ATOM 2492 C CA . PHE A 1 320 ? -9.284 -2.821 -20.778 1.00 37.47 320 PHE A CA 1
ATOM 2493 C C . PHE A 1 320 ? -9.019 -1.576 -19.930 1.00 37.47 320 PHE A C 1
ATOM 2495 O O . PHE A 1 320 ? -8.991 -1.657 -18.702 1.00 37.47 320 PHE A O 1
ATOM 2502 N N . GLY A 1 321 ? -8.823 -0.427 -20.572 1.00 38.84 321 GLY A N 1
ATOM 2503 C CA . GLY A 1 321 ? -8.613 0.831 -19.862 1.00 38.84 321 GLY A CA 1
ATOM 2504 C C . GLY A 1 321 ? -8.772 2.053 -20.760 1.00 38.84 321 GLY A C 1
ATOM 2505 O O . GLY A 1 321 ? -8.496 2.013 -21.958 1.00 38.84 321 GLY A O 1
ATOM 2506 N N . MET A 1 322 ? -9.212 3.168 -20.177 1.00 41.56 322 MET A N 1
ATOM 2507 C CA . MET A 1 322 ? -9.160 4.472 -20.836 1.00 41.56 322 MET A CA 1
ATOM 2508 C C . MET A 1 322 ? -7.726 5.017 -20.755 1.00 41.56 322 MET A C 1
ATOM 2510 O O . MET A 1 322 ? -7.292 5.484 -19.706 1.00 41.56 322 MET A O 1
ATOM 2514 N N . TYR A 1 323 ? -6.976 4.973 -21.859 1.00 40.97 323 TYR A N 1
ATOM 2515 C CA . TYR A 1 323 ? -5.621 5.538 -21.917 1.00 40.97 323 TYR A CA 1
ATOM 2516 C C . TYR A 1 323 ? -5.645 7.062 -22.131 1.00 40.97 323 TYR A C 1
ATOM 2518 O O . TYR A 1 323 ? -6.270 7.539 -23.088 1.00 40.97 323 TYR A O 1
ATOM 2526 N N . PRO A 1 324 ? -4.891 7.864 -21.353 1.00 37.47 324 PRO A N 1
ATOM 2527 C CA . PRO A 1 324 ? -4.636 9.245 -21.714 1.00 37.47 324 PRO A CA 1
ATOM 2528 C C . PRO A 1 324 ? -3.559 9.341 -22.811 1.00 37.47 324 PRO A C 1
ATOM 2530 O O . PRO A 1 324 ? -2.470 8.781 -22.740 1.00 37.47 324 PRO A O 1
ATOM 2533 N N . TYR A 1 325 ? -3.879 10.160 -23.808 1.00 37.06 325 TYR A N 1
ATOM 2534 C CA . TYR A 1 325 ? -2.981 10.916 -24.685 1.00 37.06 325 TYR A CA 1
ATOM 2535 C C . TYR A 1 325 ? -2.189 10.249 -25.822 1.00 37.06 325 TYR A C 1
ATOM 2537 O O . TYR A 1 325 ? -2.189 10.838 -26.904 1.00 37.06 325 TYR A O 1
ATOM 2545 N N . HIS A 1 326 ? -1.569 9.075 -25.692 1.00 36.84 326 HIS A N 1
ATOM 2546 C CA . HIS A 1 326 ? -0.635 8.636 -26.754 1.00 36.84 326 HIS A CA 1
ATOM 2547 C C . HIS A 1 326 ? -1.279 8.013 -28.008 1.00 36.84 326 HIS A C 1
ATOM 2549 O O . HIS A 1 326 ? -0.705 8.100 -29.091 1.00 36.84 326 HIS A O 1
ATOM 2555 N N . TYR A 1 327 ? -2.510 7.508 -27.911 1.00 39.41 327 TYR A N 1
ATOM 2556 C CA . TYR A 1 327 ? -3.236 6.887 -29.033 1.00 39.41 327 TYR A CA 1
ATOM 2557 C C . TYR A 1 327 ? -4.176 7.852 -29.790 1.00 39.41 327 TYR A C 1
ATOM 2559 O O . TYR A 1 327 ? -4.875 7.467 -30.727 1.00 39.41 327 TYR A O 1
ATOM 2567 N N . ARG A 1 328 ? -4.196 9.139 -29.406 1.00 47.69 328 ARG A N 1
ATOM 2568 C CA . ARG A 1 328 ? -5.279 10.088 -29.737 1.00 47.69 328 ARG A CA 1
ATOM 2569 C C . ARG A 1 328 ? -5.413 10.511 -31.200 1.00 47.69 328 ARG A C 1
ATOM 2571 O O . ARG A 1 328 ? -6.421 11.122 -31.527 1.00 47.69 328 ARG A O 1
ATOM 2578 N N . ASN A 1 329 ? -4.450 10.242 -32.082 1.00 47.50 329 ASN A N 1
ATOM 2579 C CA . ASN A 1 329 ? -4.471 10.870 -33.411 1.00 47.50 329 ASN A CA 1
ATOM 2580 C C . ASN A 1 329 ? -4.851 9.959 -34.578 1.00 47.50 329 ASN A C 1
ATOM 2582 O O . ASN A 1 329 ? -5.414 10.477 -35.539 1.00 47.50 329 ASN A O 1
ATOM 2586 N N . TYR A 1 330 ? -4.577 8.652 -34.527 1.00 47.91 330 TYR A N 1
ATOM 2587 C CA . TYR A 1 330 ? -4.839 7.769 -35.672 1.00 47.91 330 TYR A CA 1
ATOM 2588 C C . TYR A 1 330 ? -6.122 6.956 -35.489 1.00 47.91 330 TYR A C 1
ATOM 2590 O O . TYR A 1 330 ? -7.082 7.171 -36.225 1.00 47.91 330 TYR A O 1
ATOM 2598 N N . ALA A 1 331 ? -6.188 6.127 -34.442 1.00 50.50 331 ALA A N 1
ATOM 2599 C CA . ALA A 1 331 ? -7.375 5.329 -34.127 1.00 50.50 331 ALA A CA 1
ATOM 2600 C C . ALA A 1 331 ? -8.624 6.204 -33.937 1.00 50.50 331 ALA A C 1
ATOM 2602 O O . ALA A 1 331 ? -9.683 5.889 -34.460 1.00 50.50 331 ALA A O 1
ATOM 2603 N N . PHE A 1 332 ? -8.482 7.361 -33.282 1.00 51.44 332 PHE A N 1
ATOM 2604 C CA . PHE A 1 332 ? -9.574 8.322 -33.106 1.00 51.44 332 PHE A CA 1
ATOM 2605 C C . PHE A 1 332 ? -10.088 8.900 -34.437 1.00 51.44 332 PHE A C 1
ATOM 2607 O O . PHE A 1 332 ? -11.291 9.057 -34.612 1.00 51.44 332 PHE A O 1
ATOM 2614 N N . ARG A 1 333 ? -9.205 9.212 -35.400 1.00 55.06 333 ARG A N 1
ATOM 2615 C CA . ARG A 1 333 ? -9.629 9.746 -36.709 1.00 55.06 333 ARG A CA 1
ATOM 2616 C C . ARG A 1 333 ? -10.347 8.698 -37.548 1.00 55.06 333 ARG A C 1
ATOM 2618 O O . ARG A 1 333 ? -11.317 9.045 -38.208 1.00 55.06 333 ARG A O 1
ATOM 2625 N N . GLU A 1 334 ? -9.877 7.455 -37.527 1.00 56.22 334 GLU A N 1
ATOM 2626 C CA . GLU A 1 334 ? -10.544 6.347 -38.220 1.00 56.22 334 GLU A CA 1
ATOM 2627 C C . GLU A 1 334 ? -11.876 5.992 -37.551 1.00 56.22 334 GLU A C 1
ATOM 2629 O O . GLU A 1 334 ? -12.877 5.804 -38.234 1.00 56.22 334 GLU A O 1
ATOM 2634 N N . ALA A 1 335 ? -11.936 6.025 -36.220 1.00 52.72 335 ALA A N 1
ATOM 2635 C CA . ALA A 1 335 ? -13.170 5.799 -35.478 1.00 52.72 335 ALA A CA 1
ATOM 2636 C C . ALA A 1 335 ? -14.253 6.844 -35.790 1.00 52.72 335 ALA A C 1
ATOM 2638 O O . ALA A 1 335 ? -15.411 6.502 -35.995 1.00 52.72 335 ALA A O 1
ATOM 2639 N N . MET A 1 336 ? -13.865 8.115 -35.924 1.00 53.75 336 MET A N 1
ATOM 2640 C CA . MET A 1 336 ? -14.773 9.199 -36.321 1.00 53.75 336 MET A CA 1
ATOM 2641 C C . MET A 1 336 ? -15.258 9.100 -37.777 1.00 53.75 336 MET A C 1
ATOM 2643 O O . MET A 1 336 ? -16.226 9.764 -38.131 1.00 53.75 336 MET A O 1
ATOM 2647 N N . LYS A 1 337 ? -14.591 8.321 -38.642 1.00 60.91 337 LYS A N 1
ATOM 2648 C CA . LYS A 1 337 ? -15.096 8.026 -39.996 1.00 60.91 337 LYS A CA 1
ATOM 2649 C C . LYS A 1 337 ? -16.151 6.920 -39.985 1.00 60.91 337 LYS A C 1
ATOM 2651 O O . LYS A 1 337 ? -16.995 6.900 -40.872 1.00 60.91 337 LYS A O 1
ATOM 2656 N N . LEU A 1 338 ? -16.064 6.004 -39.020 1.00 55.22 338 LEU A N 1
ATOM 2657 C CA . LEU A 1 338 ? -16.964 4.861 -38.870 1.00 55.22 338 LEU A CA 1
ATOM 2658 C C . LEU A 1 338 ? -18.235 5.234 -38.093 1.00 55.22 338 LEU A C 1
ATOM 2660 O O . LEU A 1 338 ? -19.320 4.800 -38.460 1.00 55.22 338 LEU A O 1
ATOM 2664 N N . CYS A 1 339 ? -18.116 6.095 -37.082 1.00 55.47 339 CYS A N 1
ATOM 2665 C CA . CYS A 1 339 ? -19.236 6.556 -36.266 1.00 55.47 339 CYS A CA 1
ATOM 2666 C C . CYS A 1 339 ? -19.803 7.888 -36.781 1.00 55.47 339 CYS A C 1
ATOM 2668 O O . CYS A 1 339 ? -19.178 8.939 -36.636 1.00 55.47 339 CYS A O 1
ATOM 2670 N N . GLY A 1 340 ? -21.009 7.856 -37.354 1.00 47.78 340 GLY A N 1
ATOM 2671 C CA . GLY A 1 340 ? -21.727 9.044 -37.842 1.00 47.78 340 GLY A CA 1
ATOM 2672 C C . GLY A 1 340 ? -22.764 9.631 -36.874 1.00 47.78 340 GLY A C 1
ATOM 2673 O O . GLY A 1 340 ? -23.428 10.603 -37.234 1.00 47.78 340 GLY A O 1
ATOM 2674 N N . GLN A 1 341 ? -22.944 9.048 -35.682 1.00 44.53 341 GLN A N 1
ATOM 2675 C CA . GLN A 1 341 ? -24.005 9.412 -34.733 1.00 44.53 341 GLN A CA 1
ATOM 2676 C C . GLN A 1 341 ? -23.499 9.505 -33.279 1.00 44.53 341 GLN A C 1
ATOM 2678 O O . GLN A 1 341 ? -22.465 8.915 -32.952 1.00 44.53 341 GLN A O 1
ATOM 2683 N N . PRO A 1 342 ? -24.187 10.271 -32.404 1.00 40.62 342 PRO A N 1
ATOM 2684 C CA . PRO A 1 342 ? -23.937 10.247 -30.962 1.00 40.62 342 PRO A CA 1
ATOM 2685 C C . PRO A 1 342 ? -24.149 8.851 -30.363 1.00 40.62 342 PRO A C 1
ATOM 2687 O O . PRO A 1 342 ? -24.973 8.092 -30.855 1.00 40.62 342 PRO A O 1
ATOM 2690 N N . ASP A 1 343 ? -23.414 8.562 -29.285 1.00 49.44 343 ASP A N 1
ATOM 2691 C CA . ASP A 1 343 ? -23.449 7.311 -28.501 1.00 49.44 343 ASP A CA 1
ATOM 2692 C C . ASP A 1 343 ? -22.788 6.069 -29.121 1.00 49.44 343 ASP A C 1
ATOM 2694 O O . ASP A 1 343 ? -22.808 5.013 -28.496 1.00 49.44 343 ASP A O 1
ATOM 2698 N N . CYS A 1 344 ? -22.091 6.223 -30.249 1.00 47.66 344 CYS A N 1
ATOM 2699 C CA . CYS A 1 344 ? -21.286 5.156 -30.845 1.00 47.66 344 CYS A CA 1
ATOM 2700 C C . CYS A 1 344 ? -20.173 4.666 -29.892 1.00 47.66 344 CYS A C 1
ATOM 2702 O O . CYS A 1 344 ? -19.376 5.464 -29.372 1.00 47.66 344 CYS A O 1
ATOM 2704 N N . VAL A 1 345 ? -20.101 3.354 -29.691 1.00 53.16 345 VAL A N 1
ATOM 2705 C CA . VAL A 1 345 ? -19.105 2.626 -28.911 1.00 53.16 345 VAL A CA 1
ATOM 2706 C C . VAL A 1 345 ? -18.036 2.090 -29.852 1.00 53.16 345 VAL A C 1
ATOM 2708 O O . VAL A 1 345 ? -18.266 1.214 -30.680 1.00 53.16 345 VAL A O 1
ATOM 2711 N N . ILE A 1 346 ? -16.821 2.609 -29.702 1.00 55.34 346 ILE A N 1
ATOM 2712 C CA . ILE A 1 346 ? -15.677 2.210 -30.523 1.00 55.34 346 ILE A CA 1
ATOM 2713 C C . ILE A 1 346 ? -14.803 1.239 -29.740 1.00 55.34 346 ILE A C 1
ATOM 2715 O O . ILE A 1 346 ? -14.304 1.574 -28.661 1.00 55.34 346 ILE A O 1
ATOM 2719 N N . TYR A 1 347 ? -14.542 0.084 -30.346 1.00 52.44 347 TYR A N 1
ATOM 2720 C CA . TYR A 1 347 ? -13.576 -0.896 -29.869 1.00 52.44 347 TYR A CA 1
ATOM 2721 C C . TYR A 1 347 ? -12.282 -0.755 -30.669 1.00 52.44 347 TYR A C 1
ATOM 2723 O O . TYR A 1 347 ? -12.276 -0.863 -31.899 1.00 52.44 347 TYR A O 1
ATOM 2731 N N . ALA A 1 348 ? -11.170 -0.521 -29.974 1.00 54.88 348 ALA A N 1
ATOM 2732 C CA . ALA A 1 348 ? -9.851 -0.411 -30.588 1.00 54.88 348 ALA A CA 1
ATOM 2733 C C . ALA A 1 348 ? -8.851 -1.407 -29.986 1.00 54.88 348 ALA A C 1
ATOM 2735 O O . ALA A 1 348 ? -8.815 -1.611 -28.772 1.00 54.88 348 ALA A O 1
ATOM 2736 N N . GLU A 1 349 ? -8.011 -1.969 -30.854 1.00 49.28 349 GLU A N 1
ATOM 2737 C CA . GLU A 1 349 ? -6.860 -2.803 -30.520 1.00 49.28 349 GLU A CA 1
ATOM 2738 C C . GLU A 1 349 ? -5.582 -2.052 -30.929 1.00 49.28 349 GLU A C 1
ATOM 2740 O O . GLU A 1 349 ? -5.261 -1.890 -32.114 1.00 49.28 349 GLU A O 1
ATOM 2745 N N . GLY A 1 350 ? -4.863 -1.512 -29.942 1.00 59.66 350 GLY A N 1
ATOM 2746 C CA . GLY A 1 350 ? -3.725 -0.623 -30.194 1.00 59.66 350 GLY A CA 1
ATOM 2747 C C . GLY A 1 350 ? -4.116 0.606 -31.033 1.00 59.66 350 GLY A C 1
ATOM 2748 O O . GLY A 1 350 ? -4.884 1.455 -30.592 1.00 59.66 350 GLY A O 1
ATOM 2749 N N . ASN A 1 351 ? -3.575 0.716 -32.254 1.00 50.94 351 ASN A N 1
ATOM 2750 C CA . ASN A 1 351 ? -3.857 1.823 -33.186 1.00 50.94 351 ASN A CA 1
ATOM 2751 C C . ASN A 1 351 ? -4.984 1.531 -34.196 1.00 50.94 351 ASN A C 1
ATOM 2753 O O . ASN A 1 351 ? -5.239 2.367 -35.067 1.00 50.94 351 ASN A O 1
ATOM 2757 N N . LYS A 1 352 ? -5.624 0.358 -34.134 1.00 49.59 352 LYS A N 1
ATOM 2758 C CA . LYS A 1 352 ? -6.651 -0.063 -35.095 1.00 49.59 352 LYS A CA 1
ATOM 2759 C C . LYS A 1 352 ? -8.025 -0.087 -34.440 1.00 49.59 352 LYS A C 1
ATOM 2761 O O . LYS A 1 352 ? -8.177 -0.617 -33.346 1.00 49.59 352 LYS A O 1
ATOM 2766 N N . VAL A 1 353 ? -9.023 0.455 -35.131 1.00 56.19 353 VAL A N 1
ATOM 2767 C CA . VAL A 1 353 ? -10.432 0.253 -34.773 1.00 56.19 353 VAL A CA 1
ATOM 2768 C C . VAL A 1 353 ? -10.832 -1.134 -35.258 1.00 56.19 353 VAL A C 1
ATOM 2770 O O . VAL A 1 353 ? -10.621 -1.453 -36.427 1.00 56.19 353 VAL A O 1
ATOM 2773 N N . VAL A 1 354 ? -11.348 -1.958 -34.353 1.00 56.62 354 VAL A N 1
ATOM 2774 C CA . VAL A 1 354 ? -11.729 -3.348 -34.639 1.00 56.62 354 VAL A CA 1
ATOM 2775 C C . VAL A 1 354 ? -13.241 -3.528 -34.735 1.00 56.62 354 VAL A C 1
ATOM 2777 O O . VAL A 1 354 ? -13.686 -4.411 -35.460 1.00 56.62 354 VAL A O 1
ATOM 2780 N N . ALA A 1 355 ? -14.024 -2.672 -34.073 1.00 57.47 355 ALA A N 1
ATOM 2781 C CA . ALA A 1 355 ? -15.477 -2.616 -34.214 1.00 57.47 355 ALA A CA 1
ATOM 2782 C C . ALA A 1 355 ? -16.022 -1.235 -33.808 1.00 57.47 355 ALA A C 1
ATOM 2784 O O . ALA A 1 355 ? -15.384 -0.506 -33.042 1.00 57.47 355 ALA A O 1
ATOM 2785 N N . ALA A 1 356 ? -17.199 -0.903 -34.325 1.00 60.22 356 ALA A N 1
ATOM 2786 C CA . ALA A 1 356 ? -18.040 0.218 -33.918 1.00 60.22 356 ALA A CA 1
ATOM 2787 C C . ALA A 1 356 ? -19.504 -0.245 -34.011 1.00 60.22 356 ALA A C 1
ATOM 2789 O O . ALA A 1 356 ? -19.794 -1.056 -34.898 1.00 60.22 356 ALA A O 1
ATOM 2790 N N . ASP A 1 357 ? -20.369 0.196 -33.095 1.00 54.09 357 ASP A N 1
ATOM 2791 C CA . ASP A 1 357 ? -21.806 -0.126 -33.113 1.00 54.09 357 ASP A CA 1
ATOM 2792 C C . ASP A 1 357 ? -22.646 0.827 -33.982 1.00 54.09 357 ASP A C 1
ATOM 2794 O O . ASP A 1 357 ? -22.251 2.001 -34.187 1.00 54.09 357 ASP A O 1
#

Secondary structure (DSSP, 8-state):
----------------HHHHT-TTSEEEEE--TT-SEEEEEEEEEPTT-TT--PPP-S-SHHHHHHHHHHTEEEEEEEEE--S--HHHHHHHHHHHHHHHHHHHHHTT-SEEEEEEEHHHHHHHHHHHTT-SS---SEEEEES--SS--SB-TTS-B-TTTTHHHHHHHHHHTT--SSEEEEEE-BT-TTPPTTHHHHHHHHHHHTT--EEEEE--TT-BSTTGGG-HHHHHHSHHHHHHHHHHTT-S-----TTS---S--HHHHHTT-S-HHHHHHHHHHHHHHHHHHTTT---------SSS---EEEEEETTTTEEE---STTTTTHHHHHHHH--STT-EEEEETTEEEEE-